Protein AF-A0A1Q9YHQ4-F1 (afdb_monomer)

Radius of gyration: 25.91 Å; Cα contacts (8 Å, |Δi|>4): 486; chains: 1; bounding box: 60×43×70 Å

Structure (mmCIF, N/CA/C/O backbone):
data_AF-A0A1Q9YHQ4-F1
#
_entry.id   AF-A0A1Q9YHQ4-F1
#
loop_
_atom_site.group_PDB
_atom_site.id
_atom_site.type_symbol
_atom_site.label_atom_id
_atom_site.label_alt_id
_atom_site.label_comp_id
_atom_site.label_asym_id
_atom_site.label_entity_id
_atom_site.label_seq_id
_atom_site.pdbx_PDB_ins_code
_atom_site.Cartn_x
_atom_site.Cartn_y
_atom_site.Cartn_z
_atom_site.occupancy
_atom_site.B_iso_or_equiv
_atom_site.auth_seq_id
_atom_site.auth_comp_id
_atom_site.auth_asym_id
_atom_site.auth_atom_id
_atom_site.pdbx_PDB_model_num
ATOM 1 N N . MET A 1 1 ? 18.229 20.049 -14.680 1.00 59.97 1 MET A N 1
ATOM 2 C CA . MET A 1 1 ? 17.108 20.406 -13.777 1.00 59.97 1 MET A CA 1
ATOM 3 C C . MET A 1 1 ? 16.189 21.500 -14.348 1.00 59.97 1 MET A C 1
ATOM 5 O O . MET A 1 1 ? 15.061 21.176 -14.694 1.00 59.97 1 MET A O 1
ATOM 9 N N . LYS A 1 2 ? 16.647 22.750 -14.565 1.00 61.25 2 LYS A N 1
ATOM 10 C CA . LYS A 1 2 ? 15.802 23.881 -15.040 1.00 61.25 2 LYS A CA 1
ATOM 11 C C . LYS A 1 2 ? 15.040 23.619 -16.357 1.00 61.25 2 LYS A C 1
ATOM 13 O O . LYS A 1 2 ? 13.857 23.926 -16.458 1.00 61.25 2 LYS A O 1
ATOM 18 N N . GLN A 1 3 ? 15.684 22.992 -17.345 1.00 71.50 3 GLN A N 1
ATOM 19 C CA . GLN A 1 3 ? 15.039 22.634 -18.621 1.00 71.50 3 GLN A CA 1
ATOM 20 C C . GLN A 1 3 ? 13.982 21.524 -18.482 1.00 71.50 3 GLN A C 1
ATOM 22 O O . GLN A 1 3 ? 12.956 21.571 -19.154 1.00 71.50 3 GLN A O 1
ATOM 27 N N . GLN A 1 4 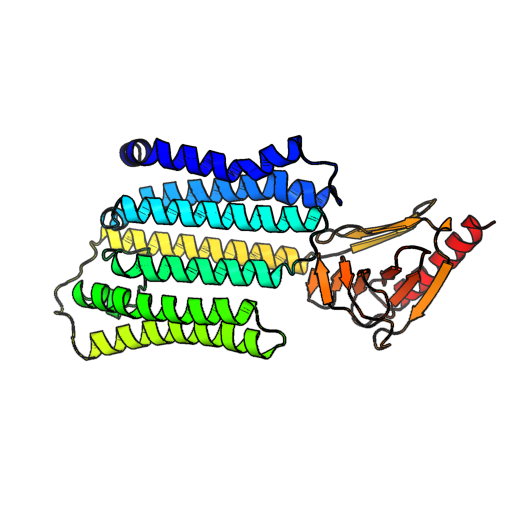? 14.196 20.545 -17.597 1.00 71.38 4 GLN A N 1
ATOM 28 C CA . GLN A 1 4 ? 13.205 19.492 -17.356 1.00 71.38 4 GLN A CA 1
ATOM 29 C C . GLN A 1 4 ? 11.980 20.029 -16.613 1.00 71.38 4 GLN A C 1
ATOM 31 O O . GLN A 1 4 ? 10.857 19.696 -16.975 1.00 71.38 4 GLN A O 1
ATOM 36 N N . PHE A 1 5 ? 12.182 20.922 -15.642 1.00 68.56 5 PHE A N 1
ATOM 37 C CA . PHE A 1 5 ? 11.088 21.612 -14.960 1.00 68.56 5 PHE A CA 1
ATOM 38 C C . PHE A 1 5 ? 10.207 22.386 -15.947 1.00 68.56 5 PHE A C 1
ATOM 40 O O . PHE A 1 5 ? 8.998 22.195 -15.983 1.00 68.56 5 PHE A O 1
ATOM 47 N N . LEU A 1 6 ? 10.808 23.185 -16.837 1.00 71.94 6 LEU A N 1
ATOM 48 C CA . LEU A 1 6 ? 10.062 23.910 -17.874 1.00 71.94 6 LEU A CA 1
ATOM 49 C C . LEU A 1 6 ? 9.298 22.977 -18.826 1.00 71.94 6 LEU A C 1
ATOM 51 O O . LEU A 1 6 ? 8.207 23.327 -19.277 1.00 71.94 6 LEU A O 1
ATOM 55 N N . LYS A 1 7 ? 9.850 21.791 -19.104 1.00 79.50 7 LYS A N 1
ATOM 56 C CA . LYS A 1 7 ? 9.241 20.778 -19.974 1.00 79.50 7 LYS A CA 1
ATOM 57 C C . LYS A 1 7 ? 7.982 20.149 -19.368 1.00 79.50 7 LYS A C 1
ATOM 59 O O . LYS A 1 7 ? 7.046 19.910 -20.125 1.00 79.50 7 LYS A O 1
ATOM 64 N N . TYR A 1 8 ? 7.965 19.906 -18.053 1.00 83.00 8 TYR A N 1
ATOM 65 C CA . TYR A 1 8 ? 6.887 19.192 -17.346 1.00 83.00 8 TYR A CA 1
ATOM 66 C C . TYR A 1 8 ? 6.038 20.076 -16.416 1.00 83.00 8 TYR A C 1
ATOM 68 O O . TYR A 1 8 ? 5.187 19.569 -15.693 1.00 83.00 8 TYR A O 1
ATOM 76 N N . ARG A 1 9 ? 6.242 21.402 -16.410 1.00 83.56 9 ARG A N 1
ATOM 77 C CA . ARG A 1 9 ? 5.583 22.322 -15.460 1.00 83.56 9 ARG A CA 1
ATOM 78 C C . ARG A 1 9 ? 4.054 22.242 -15.450 1.00 83.56 9 ARG A C 1
ATOM 80 O O . ARG A 1 9 ? 3.453 22.443 -14.404 1.00 83.56 9 ARG A O 1
ATOM 87 N N . LYS A 1 10 ? 3.425 21.997 -16.607 1.00 86.81 10 LYS A N 1
ATOM 88 C CA . LYS A 1 10 ? 1.959 21.948 -16.716 1.00 86.81 10 LYS A CA 1
ATOM 89 C C . LYS A 1 10 ? 1.429 20.647 -16.128 1.00 86.81 10 LYS A C 1
ATOM 91 O O . LYS A 1 10 ? 0.447 20.668 -15.402 1.00 86.81 10 LYS A O 1
ATOM 96 N N . GLU A 1 11 ? 2.104 19.545 -16.435 1.00 86.81 11 GLU A N 1
ATOM 97 C CA . GLU A 1 11 ? 1.813 18.225 -15.894 1.00 86.81 11 GLU A CA 1
ATOM 98 C C . GLU A 1 11 ? 1.995 18.225 -14.373 1.00 86.81 11 GLU A C 1
ATOM 100 O O . GLU A 1 11 ? 1.056 17.907 -13.662 1.00 86.81 11 GLU A O 1
ATOM 105 N N . LEU A 1 12 ? 3.136 18.702 -13.865 1.00 87.56 12 LEU A N 1
ATOM 106 C CA . LEU A 1 12 ? 3.396 18.779 -12.422 1.00 87.56 12 LEU A CA 1
ATOM 107 C C . LEU A 1 12 ? 2.382 19.647 -11.675 1.00 87.56 12 LEU A C 1
ATOM 109 O O . LEU A 1 12 ? 1.955 19.273 -10.586 1.00 87.56 12 LEU A O 1
ATOM 113 N N . ALA A 1 13 ? 1.983 20.786 -12.248 1.00 89.56 13 ALA A N 1
ATOM 114 C CA . ALA A 1 13 ? 0.945 21.627 -11.660 1.00 89.56 13 ALA A CA 1
ATOM 115 C C . ALA A 1 13 ? -0.410 20.906 -11.624 1.00 89.56 13 ALA A C 1
ATOM 117 O O . ALA A 1 13 ? -1.088 20.950 -10.603 1.00 89.56 13 ALA A O 1
ATOM 118 N N . ALA A 1 14 ? -0.783 20.211 -12.703 1.00 90.69 14 ALA A N 1
ATOM 119 C CA . ALA A 1 14 ? -2.019 19.437 -12.749 1.00 90.69 14 ALA A CA 1
ATOM 120 C C . ALA A 1 14 ? -2.021 18.297 -11.716 1.00 90.69 14 ALA A C 1
ATOM 122 O O . ALA A 1 14 ? -2.967 18.199 -10.942 1.00 90.69 14 ALA A O 1
ATOM 123 N N . GLU A 1 15 ? -0.953 17.495 -11.642 1.00 92.50 15 GLU A N 1
ATOM 124 C CA . GLU A 1 15 ? -0.862 16.397 -10.667 1.00 92.50 15 GLU A CA 1
ATOM 125 C C . GLU A 1 15 ? -0.831 16.921 -9.220 1.00 92.50 15 GLU A C 1
ATOM 127 O O . GLU A 1 15 ? -1.480 16.363 -8.342 1.00 92.50 15 GLU A O 1
ATOM 132 N N . THR A 1 16 ? -0.155 18.050 -8.971 1.00 92.75 16 THR A N 1
ATOM 133 C CA . THR A 1 16 ? -0.165 18.726 -7.658 1.00 92.75 16 THR A CA 1
ATOM 134 C C . THR A 1 16 ? -1.585 19.120 -7.247 1.00 92.75 16 THR A C 1
ATOM 136 O O . THR A 1 16 ? -1.970 18.915 -6.100 1.00 92.75 16 THR A O 1
ATOM 139 N N . LEU A 1 17 ? -2.385 19.658 -8.175 1.00 91.81 17 LEU A N 1
ATOM 140 C CA . LEU A 1 17 ? -3.781 20.009 -7.900 1.00 91.81 17 LEU A CA 1
ATOM 141 C C . LEU A 1 17 ? -4.632 18.770 -7.599 1.00 91.81 17 LEU A C 1
ATOM 143 O O . LEU A 1 17 ? -5.448 18.818 -6.684 1.00 91.81 17 LEU A O 1
ATOM 147 N N . VAL A 1 18 ? -4.420 17.667 -8.324 1.00 92.00 18 VAL A N 1
ATOM 148 C CA . VAL A 1 18 ? -5.121 16.392 -8.089 1.00 92.00 18 VAL A CA 1
ATOM 149 C C . VAL A 1 18 ? -4.803 15.834 -6.700 1.00 92.00 18 VAL A C 1
ATOM 151 O O . VAL A 1 18 ? -5.715 15.445 -5.971 1.00 92.00 18 VAL A O 1
ATOM 154 N N . LEU A 1 19 ? -3.532 15.858 -6.295 1.00 92.69 19 LEU A N 1
ATOM 155 C CA . LEU A 1 19 ? -3.100 15.396 -4.973 1.00 92.69 19 LEU A CA 1
ATOM 156 C C . LEU A 1 19 ? -3.644 16.255 -3.821 1.00 92.69 19 LEU A C 1
ATOM 158 O O . LEU A 1 19 ? -3.787 15.756 -2.709 1.00 92.69 19 LEU A O 1
ATOM 162 N N . LEU A 1 20 ? -3.984 17.520 -4.084 1.00 92.31 20 LEU A N 1
ATOM 163 C CA . LEU A 1 20 ? -4.599 18.425 -3.109 1.00 92.31 20 LEU A CA 1
ATOM 164 C C . LEU A 1 20 ? -6.126 18.293 -3.018 1.00 92.31 20 LEU A C 1
ATOM 166 O O . LEU A 1 20 ? -6.713 18.835 -2.081 1.00 92.31 20 LEU A O 1
ATOM 170 N N . LEU A 1 21 ? -6.786 17.579 -3.939 1.00 91.44 21 LEU A N 1
ATOM 171 C CA . LEU A 1 21 ? -8.247 17.416 -3.916 1.00 91.44 21 LEU A CA 1
ATOM 172 C C . LEU A 1 21 ? -8.776 16.858 -2.584 1.00 91.44 21 LEU A C 1
ATOM 174 O O . LEU A 1 21 ? -9.752 17.422 -2.089 1.00 91.44 21 LEU A O 1
ATOM 178 N N . PRO A 1 22 ? -8.162 15.833 -1.956 1.00 89.25 22 PRO A N 1
ATOM 179 C CA . PRO A 1 22 ? -8.607 15.356 -0.647 1.00 89.25 22 PRO A CA 1
ATOM 180 C C . PRO A 1 22 ? -8.511 16.432 0.442 1.00 89.25 22 PRO A C 1
ATOM 182 O O . PRO A 1 22 ? -9.457 16.631 1.201 1.00 89.25 22 PRO A O 1
ATOM 185 N N . ALA A 1 23 ? -7.421 17.207 0.464 1.00 90.81 23 ALA A N 1
ATOM 186 C CA . ALA A 1 23 ? -7.247 18.301 1.420 1.00 90.81 23 ALA A CA 1
ATOM 187 C C . ALA A 1 23 ? -8.338 19.374 1.270 1.00 90.81 23 ALA A C 1
ATOM 189 O O . ALA A 1 23 ? -8.884 19.865 2.261 1.00 90.81 23 ALA A O 1
ATOM 190 N N . LEU A 1 24 ? -8.693 19.700 0.021 1.00 90.81 24 LEU A N 1
ATOM 191 C CA . LEU A 1 24 ? -9.767 20.639 -0.305 1.00 90.81 24 LEU A CA 1
ATOM 192 C C . LEU A 1 24 ? -11.151 20.088 0.061 1.00 90.81 24 LEU A C 1
ATOM 194 O O . LEU A 1 24 ? -11.985 20.820 0.592 1.00 90.81 24 LEU A O 1
ATOM 198 N N . ALA A 1 25 ? -11.390 18.800 -0.185 1.00 88.31 25 ALA A N 1
ATOM 199 C CA . ALA A 1 25 ? -12.647 18.140 0.147 1.00 88.31 25 ALA A CA 1
ATOM 200 C C . ALA A 1 25 ? -12.940 18.203 1.653 1.00 88.31 25 ALA A C 1
ATOM 202 O O . ALA A 1 25 ? -14.087 18.411 2.047 1.00 88.31 25 ALA A O 1
ATOM 203 N N . GLY A 1 26 ? -11.909 18.140 2.499 1.00 85.75 26 GLY A N 1
ATOM 204 C CA . GLY A 1 26 ? -12.069 18.281 3.943 1.00 85.75 26 GLY A CA 1
ATOM 205 C C . GLY A 1 26 ? -12.565 19.646 4.429 1.00 85.75 26 GLY A C 1
ATOM 206 O O . GLY A 1 26 ? -12.954 19.740 5.587 1.00 85.75 26 GLY A O 1
ATOM 207 N N . PHE A 1 27 ? -12.630 20.689 3.592 1.00 88.25 27 PHE A N 1
ATOM 208 C CA . PHE A 1 27 ? -13.315 21.944 3.947 1.00 88.25 27 PHE A CA 1
ATOM 209 C C . PHE A 1 27 ? -14.827 21.912 3.696 1.00 88.25 27 PHE A C 1
ATOM 211 O O . PHE A 1 27 ? -15.558 22.710 4.277 1.00 88.25 27 PHE A O 1
ATOM 218 N N . VAL A 1 28 ? -15.289 21.025 2.814 1.00 89.88 28 VAL A N 1
ATOM 219 C CA . VAL A 1 28 ? -16.697 20.935 2.393 1.00 89.88 28 VAL A CA 1
ATOM 220 C C . VAL A 1 28 ? -17.412 19.789 3.102 1.00 89.88 28 VAL A C 1
ATOM 222 O O . VAL A 1 28 ? -18.610 19.868 3.365 1.00 89.88 28 VAL A O 1
ATOM 225 N N . LEU A 1 29 ? -16.684 18.712 3.394 1.00 87.00 29 LEU A N 1
ATOM 226 C CA . LEU A 1 29 ? -17.250 17.509 3.977 1.00 87.00 29 LEU A CA 1
ATOM 227 C C . LEU A 1 29 ? -17.588 17.688 5.471 1.00 87.00 29 LEU A C 1
ATOM 229 O O . LEU A 1 29 ? -16.916 18.451 6.179 1.00 87.00 29 LEU A O 1
ATOM 233 N N . PRO A 1 30 ? -18.637 16.989 5.956 1.00 85.50 30 PRO A N 1
ATOM 234 C CA . PRO A 1 30 ? -19.084 17.083 7.341 1.00 85.50 30 PRO A CA 1
ATOM 235 C C . PRO A 1 30 ? -18.014 16.590 8.321 1.00 85.50 30 PRO A C 1
ATOM 237 O O . PRO A 1 30 ? -16.992 16.024 7.923 1.00 85.50 30 PRO A O 1
ATOM 240 N N . ALA A 1 31 ? -18.257 16.825 9.616 1.00 81.31 31 ALA A N 1
ATOM 241 C CA . ALA A 1 31 ? -17.386 16.338 10.679 1.00 81.31 31 ALA A CA 1
ATOM 242 C C . ALA A 1 31 ? -17.096 14.841 10.494 1.00 81.31 31 ALA A C 1
ATOM 244 O O . ALA A 1 31 ? -17.992 14.054 10.186 1.00 81.31 31 ALA A O 1
ATOM 245 N N . SER A 1 32 ? -15.816 14.510 10.611 1.00 79.56 32 SER A N 1
ATOM 246 C CA . SER A 1 32 ? -15.297 13.155 10.475 1.00 79.56 32 SER A CA 1
ATOM 247 C C . SER A 1 32 ? -15.758 12.283 11.641 1.00 79.56 32 SER A C 1
ATOM 249 O O . SER A 1 32 ? -16.094 12.798 12.710 1.00 79.56 32 SER A O 1
ATOM 251 N N . SER A 1 33 ? -15.753 10.966 11.436 1.00 70.25 33 SER A N 1
ATOM 252 C CA . SER A 1 33 ? -16.009 10.010 12.511 1.00 70.25 33 SER A CA 1
ATOM 253 C C . SER A 1 33 ? -14.913 10.039 13.583 1.00 70.25 33 SER A C 1
ATOM 255 O O . SER A 1 33 ? -15.186 9.720 14.738 1.00 70.25 33 SER A O 1
ATOM 257 N N . SER A 1 34 ? -13.692 10.463 13.229 1.00 70.00 34 SER A N 1
ATOM 258 C CA . SER A 1 34 ? -12.600 10.659 14.182 1.00 70.00 34 SER A CA 1
ATOM 259 C C . SER A 1 34 ? -11.662 11.785 13.752 1.00 70.00 34 SER A C 1
ATOM 261 O O . SER A 1 34 ? -11.252 11.884 12.594 1.00 70.00 34 SER A O 1
ATOM 263 N N . ASP A 1 35 ? -11.250 12.612 14.711 1.00 75.81 35 ASP A N 1
ATOM 264 C CA . ASP A 1 35 ? -10.305 13.703 14.446 1.00 75.81 35 ASP A CA 1
ATOM 265 C C . ASP A 1 35 ? -8.974 13.185 13.875 1.00 75.81 35 ASP A C 1
ATOM 267 O O . ASP A 1 35 ? -8.366 13.832 13.018 1.00 75.81 35 ASP A O 1
ATOM 271 N N . PHE A 1 36 ? -8.562 11.983 14.290 1.00 74.19 36 PHE A N 1
ATOM 272 C CA . PHE A 1 36 ? -7.369 11.311 13.790 1.00 74.19 36 PHE A CA 1
ATOM 273 C C . PHE A 1 36 ? -7.479 10.944 12.303 1.00 74.19 36 PHE A C 1
ATOM 275 O O . PHE A 1 36 ? -6.628 11.362 11.517 1.00 74.19 36 PHE A O 1
ATOM 282 N N . LEU A 1 37 ? -8.542 10.243 11.880 1.00 73.81 37 LEU A N 1
ATOM 283 C CA . LEU A 1 37 ? -8.705 9.868 10.468 1.00 73.81 37 LEU A CA 1
ATOM 284 C C . LEU A 1 37 ? -8.762 11.107 9.576 1.00 73.81 37 LEU A C 1
ATOM 286 O O . LEU A 1 37 ? -8.117 11.131 8.527 1.00 73.81 37 LEU A O 1
ATOM 290 N N . ARG A 1 38 ? -9.458 12.165 10.015 1.00 83.06 38 ARG A N 1
ATOM 291 C CA . ARG A 1 38 ? -9.491 13.437 9.284 1.00 83.06 38 ARG A CA 1
ATOM 292 C C . ARG A 1 38 ? -8.108 14.038 9.105 1.00 83.06 38 ARG A C 1
ATOM 294 O O . ARG A 1 38 ? -7.780 14.476 8.006 1.00 83.06 38 ARG A O 1
ATOM 301 N N . LEU A 1 39 ? -7.294 14.065 10.159 1.00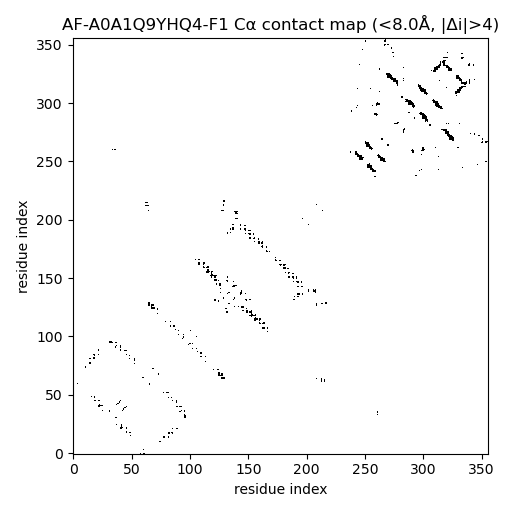 84.56 39 LEU A N 1
ATOM 302 C CA . LEU A 1 39 ? -5.922 14.562 10.081 1.00 84.56 39 LEU A CA 1
ATOM 303 C C . LEU A 1 39 ? -5.095 13.761 9.063 1.00 84.56 39 LEU A C 1
ATOM 305 O O . LEU A 1 39 ? -4.368 14.355 8.256 1.00 84.56 39 LEU A O 1
ATOM 309 N N . GLU A 1 40 ? -5.239 12.434 9.067 1.00 82.88 40 GLU A N 1
ATOM 310 C CA . GLU A 1 40 ? -4.533 11.537 8.154 1.00 82.88 40 GLU A CA 1
ATOM 311 C C . GLU A 1 40 ? -4.881 11.793 6.686 1.00 82.88 40 GLU A C 1
ATOM 313 O O . GLU A 1 40 ? -3.990 12.107 5.891 1.00 82.88 40 GLU A O 1
ATOM 318 N N . TRP A 1 41 ? -6.160 11.684 6.306 1.00 86.62 41 TRP A N 1
ATOM 319 C CA . TRP A 1 41 ? -6.558 11.790 4.899 1.00 86.62 41 TRP A CA 1
ATOM 320 C C . TRP A 1 41 ? -6.604 13.235 4.389 1.00 86.62 41 TRP A C 1
ATOM 322 O O . TRP A 1 41 ? -6.363 13.471 3.204 1.00 86.62 41 TRP A O 1
ATOM 332 N N . GLN A 1 42 ? -6.872 14.228 5.243 1.00 90.06 42 GLN A N 1
ATOM 333 C CA . GLN A 1 42 ? -6.976 15.623 4.802 1.00 90.06 42 GLN A CA 1
ATOM 334 C C . GLN A 1 42 ? -5.606 16.299 4.678 1.00 90.06 42 GLN A C 1
ATOM 336 O O . GLN A 1 42 ? -5.415 17.115 3.777 1.00 90.06 42 GLN A O 1
ATOM 341 N N . TRP A 1 43 ? -4.649 15.985 5.557 1.00 88.56 43 TRP A N 1
ATOM 342 C CA . TRP A 1 43 ? -3.394 16.741 5.646 1.00 88.56 43 TRP A CA 1
ATOM 343 C C . TRP A 1 43 ? -2.153 15.877 5.477 1.00 88.56 43 TRP A C 1
ATOM 345 O O . TRP A 1 43 ? -1.343 16.153 4.588 1.00 88.56 43 TRP A O 1
ATOM 355 N N . LEU A 1 44 ? -1.998 14.838 6.302 1.00 87.31 44 LEU A N 1
ATOM 356 C CA . LEU A 1 44 ? -0.764 14.051 6.333 1.00 87.31 44 LEU A CA 1
ATOM 357 C C . LEU A 1 44 ? -0.525 13.329 5.004 1.00 87.31 44 LEU A C 1
ATOM 359 O O . LEU A 1 44 ? 0.548 13.473 4.417 1.00 87.31 44 LEU A O 1
ATOM 363 N N . LEU A 1 45 ? -1.529 12.615 4.491 1.00 88.06 45 LEU A N 1
ATOM 364 C CA . LEU A 1 45 ? -1.414 11.870 3.238 1.00 88.06 45 LEU A CA 1
ATOM 365 C C . LEU A 1 45 ? -1.246 12.780 2.015 1.00 88.06 45 LEU A C 1
ATOM 367 O O . LEU A 1 45 ? -0.303 12.551 1.261 1.00 88.06 45 LEU A O 1
ATOM 371 N N . PRO A 1 46 ? -2.051 13.840 1.800 1.00 92.19 46 PRO A N 1
ATOM 372 C CA . PRO A 1 46 ? -1.811 14.775 0.700 1.00 92.19 46 PRO A CA 1
ATOM 373 C C . PRO A 1 46 ? -0.425 15.430 0.752 1.00 92.19 46 PRO A C 1
ATOM 375 O O . PRO A 1 46 ? 0.240 15.544 -0.279 1.00 92.19 46 PRO A O 1
ATOM 378 N N . GLY A 1 47 ? 0.044 15.817 1.944 1.00 90.06 47 GLY A N 1
ATOM 379 C CA . GLY A 1 47 ? 1.387 16.367 2.132 1.00 90.06 47 GLY A CA 1
ATOM 380 C C . GLY A 1 47 ? 2.489 15.362 1.785 1.00 90.06 47 GLY A C 1
ATOM 381 O O . GLY A 1 47 ? 3.422 15.693 1.049 1.00 90.06 47 GLY A O 1
ATOM 382 N N . PHE A 1 48 ? 2.356 14.121 2.259 1.00 89.75 48 PHE A N 1
ATOM 383 C CA . PHE A 1 48 ? 3.266 13.024 1.935 1.00 89.75 48 PHE A CA 1
ATOM 384 C C . PHE A 1 48 ? 3.283 12.716 0.430 1.00 89.75 48 PHE A C 1
ATOM 386 O O . PHE A 1 48 ? 4.355 12.677 -0.172 1.00 89.75 48 PHE A O 1
ATOM 393 N N . ASN A 1 49 ? 2.115 12.584 -0.197 1.00 92.50 49 ASN A N 1
ATOM 394 C CA . ASN A 1 49 ? 1.974 12.299 -1.627 1.00 92.50 49 ASN A CA 1
ATOM 395 C C . ASN A 1 49 ? 2.631 13.389 -2.486 1.00 92.50 49 ASN A C 1
ATOM 397 O O . ASN A 1 49 ? 3.376 13.104 -3.420 1.00 92.50 49 ASN A O 1
ATOM 401 N N . LEU A 1 50 ? 2.452 14.665 -2.123 1.00 93.12 50 LEU A N 1
ATOM 402 C CA . LEU A 1 50 ? 3.156 15.763 -2.789 1.00 93.12 50 LEU A CA 1
ATOM 403 C C . LEU A 1 50 ? 4.675 15.632 -2.666 1.00 93.12 50 LEU A C 1
ATOM 405 O O . LEU A 1 50 ? 5.387 15.818 -3.656 1.00 93.12 50 LEU A O 1
ATOM 409 N N . ALA A 1 51 ? 5.182 15.298 -1.478 1.00 89.44 51 ALA A N 1
ATOM 410 C CA . ALA A 1 51 ? 6.610 15.082 -1.278 1.00 89.44 51 ALA A CA 1
ATOM 411 C C . ALA A 1 51 ? 7.134 13.913 -2.131 1.00 89.44 51 ALA A C 1
ATOM 413 O O . ALA A 1 51 ? 8.200 14.038 -2.737 1.00 89.44 51 ALA A O 1
ATOM 414 N N . VAL A 1 52 ? 6.376 12.817 -2.248 1.00 90.62 52 VAL A N 1
ATOM 415 C CA . VAL A 1 52 ? 6.721 11.660 -3.090 1.00 90.62 52 VAL A CA 1
ATOM 416 C C . VAL A 1 52 ? 6.703 12.021 -4.575 1.00 90.62 52 VAL A C 1
ATOM 418 O O . VAL A 1 52 ? 7.677 11.731 -5.276 1.00 90.62 52 VAL A O 1
ATOM 421 N N . LEU A 1 53 ? 5.670 12.709 -5.066 1.00 91.31 53 LEU A N 1
ATOM 422 C CA . LEU A 1 53 ? 5.578 13.146 -6.460 1.00 91.31 53 LEU A CA 1
ATOM 423 C C . LEU A 1 53 ? 6.750 14.062 -6.839 1.00 91.31 53 LEU A C 1
ATOM 425 O O . LEU A 1 53 ? 7.450 13.819 -7.829 1.00 91.31 53 LEU A O 1
ATOM 429 N N . TRP A 1 54 ? 6.989 15.112 -6.048 1.00 90.44 54 TRP A N 1
ATOM 430 C CA . TRP A 1 54 ? 8.067 16.068 -6.302 1.00 90.44 54 TRP A CA 1
ATOM 431 C C . TRP A 1 54 ? 9.446 15.437 -6.110 1.00 90.44 54 TRP A C 1
ATOM 433 O O . TRP A 1 54 ? 10.339 15.668 -6.928 1.00 90.44 54 TRP A O 1
ATOM 443 N N . GLY A 1 55 ? 9.618 14.591 -5.093 1.00 87.56 55 GLY A N 1
ATOM 444 C CA . GLY A 1 55 ? 10.836 13.815 -4.872 1.00 87.56 55 GLY A CA 1
ATOM 445 C C . GLY A 1 55 ? 11.149 12.897 -6.054 1.00 87.56 55 GLY A C 1
ATOM 446 O O . GLY A 1 55 ? 12.269 12.913 -6.568 1.00 87.56 55 GLY A O 1
ATOM 447 N N . THR A 1 56 ? 10.142 12.185 -6.564 1.00 87.56 56 THR A N 1
ATOM 448 C CA . THR A 1 56 ? 10.250 11.337 -7.761 1.00 87.56 56 THR A CA 1
ATOM 449 C C . THR A 1 56 ? 10.606 12.167 -8.989 1.00 87.56 56 THR A C 1
ATOM 451 O O . THR A 1 56 ? 11.496 11.790 -9.749 1.00 87.56 56 THR A O 1
ATOM 454 N N . PHE A 1 57 ? 9.985 13.334 -9.178 1.00 88.06 57 PHE A N 1
ATOM 455 C CA . PHE A 1 57 ? 10.322 14.228 -10.284 1.00 88.06 57 PHE A CA 1
ATOM 456 C C . PHE A 1 57 ? 11.777 14.712 -10.224 1.00 88.06 57 PHE A C 1
ATOM 458 O O . PHE A 1 57 ? 12.494 14.642 -11.226 1.00 88.06 57 PHE A O 1
ATOM 465 N N . LEU A 1 58 ? 12.232 15.180 -9.059 1.00 86.31 58 LEU A N 1
ATOM 466 C CA . LEU A 1 58 ? 13.606 15.643 -8.859 1.00 86.31 58 LEU A CA 1
ATOM 467 C C . LEU A 1 58 ? 14.613 14.511 -9.073 1.00 86.31 58 LEU A C 1
ATOM 469 O O . LEU A 1 58 ? 15.627 14.714 -9.745 1.00 86.31 58 LEU A O 1
ATOM 473 N N . PHE A 1 59 ? 14.304 13.316 -8.569 1.00 84.06 59 PHE A N 1
ATOM 474 C CA . PHE A 1 59 ? 15.093 12.113 -8.797 1.00 84.06 59 PHE A CA 1
ATOM 475 C C . PHE A 1 59 ? 15.178 11.781 -10.290 1.00 84.06 59 PHE A C 1
ATOM 477 O O . PHE A 1 59 ? 16.276 11.661 -10.838 1.00 84.06 59 PHE A O 1
ATOM 484 N N . CYS A 1 60 ? 14.041 11.729 -10.990 1.00 83.44 60 CYS A N 1
ATOM 485 C CA . CYS A 1 60 ? 14.019 11.469 -12.425 1.00 83.44 60 CYS A CA 1
ATOM 486 C C . CYS A 1 60 ? 14.798 12.523 -13.223 1.00 83.44 60 CYS A C 1
ATOM 488 O O . CYS A 1 60 ? 15.447 12.198 -14.218 1.00 83.44 60 CYS A O 1
ATOM 490 N N . ALA A 1 61 ? 14.775 13.779 -12.773 1.00 81.44 61 ALA A N 1
ATOM 491 C CA . ALA A 1 61 ? 15.520 14.864 -13.393 1.00 81.44 61 ALA A CA 1
ATOM 492 C C . ALA A 1 61 ? 17.025 14.843 -13.113 1.00 81.44 61 ALA A C 1
ATOM 494 O O . ALA A 1 61 ? 17.786 15.474 -13.858 1.00 81.44 61 ALA A O 1
ATOM 495 N N . ALA A 1 62 ? 17.452 14.149 -12.059 1.00 80.12 62 ALA A N 1
ATOM 496 C CA . ALA A 1 62 ? 18.849 13.978 -11.692 1.00 80.12 62 ALA A CA 1
ATOM 497 C C . ALA A 1 62 ? 19.499 12.764 -12.375 1.00 80.12 62 ALA A C 1
ATOM 499 O O . ALA A 1 62 ? 20.706 12.789 -12.616 1.00 80.12 62 ALA A O 1
ATOM 500 N N . VAL A 1 63 ? 18.729 11.721 -12.711 1.00 80.44 63 VAL A N 1
ATOM 501 C CA . VAL A 1 63 ? 19.267 10.480 -13.291 1.00 80.44 63 VAL A CA 1
ATOM 502 C C . VAL A 1 63 ? 19.415 10.588 -14.818 1.00 80.44 63 VAL A C 1
ATOM 504 O O . VAL A 1 63 ? 18.409 10.670 -15.527 1.00 80.44 63 VAL A O 1
ATOM 507 N N . PRO A 1 64 ? 20.646 10.519 -15.370 1.00 76.00 64 PRO A N 1
ATOM 508 C CA . PRO A 1 64 ? 20.870 10.734 -16.798 1.00 76.00 64 PRO A CA 1
ATOM 509 C C . PRO A 1 64 ? 20.188 9.705 -17.700 1.00 76.00 64 PRO A C 1
ATOM 511 O O . PRO A 1 64 ? 19.633 10.094 -18.719 1.00 76.00 64 PRO A O 1
ATOM 514 N N . SER A 1 65 ? 20.174 8.418 -17.339 1.00 78.19 65 SER A N 1
ATOM 515 C CA . SER A 1 65 ? 19.663 7.325 -18.192 1.00 78.19 65 SER A CA 1
ATOM 516 C C . SER A 1 65 ? 18.172 7.452 -18.542 1.00 78.19 65 SER A C 1
ATOM 518 O O . SER A 1 65 ? 17.718 6.915 -19.552 1.00 78.19 65 SER A O 1
ATOM 520 N N . LEU A 1 66 ? 17.408 8.214 -17.753 1.00 81.62 66 LEU A N 1
ATOM 521 C CA . LEU A 1 66 ? 15.977 8.427 -17.964 1.00 81.62 66 LEU A CA 1
ATOM 522 C C . LEU A 1 66 ? 15.655 9.321 -19.167 1.00 81.62 66 LEU A C 1
ATOM 524 O O . LEU A 1 66 ? 14.498 9.374 -19.579 1.00 81.62 66 LEU A O 1
ATOM 528 N N . HIS A 1 67 ? 16.648 9.965 -19.795 1.00 79.56 67 HIS A N 1
ATOM 529 C CA . HIS A 1 67 ? 16.432 10.667 -21.068 1.00 79.56 67 HIS A CA 1
ATOM 530 C C . HIS A 1 67 ? 15.939 9.732 -22.187 1.00 79.56 67 HIS A C 1
ATOM 532 O O . HIS A 1 67 ? 15.293 10.200 -23.123 1.00 79.56 67 HIS A O 1
ATOM 538 N N . ARG A 1 68 ? 16.217 8.423 -22.076 1.00 81.06 68 ARG A N 1
ATOM 539 C CA . ARG A 1 68 ? 15.774 7.379 -23.013 1.00 81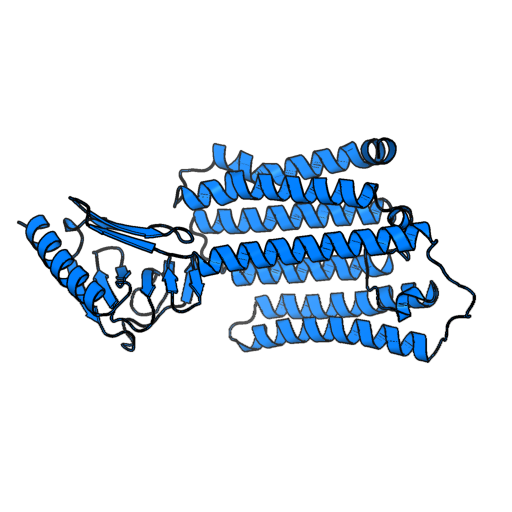.06 68 ARG A CA 1
ATOM 540 C C . ARG A 1 68 ? 14.287 7.030 -22.858 1.00 81.06 68 ARG A C 1
ATOM 542 O O . ARG A 1 68 ? 13.713 6.369 -23.720 1.00 81.06 68 ARG A O 1
ATOM 549 N N . VAL A 1 69 ? 13.634 7.483 -21.783 1.00 86.06 69 VAL A N 1
ATOM 550 C CA . VAL A 1 69 ? 12.191 7.306 -21.580 1.00 86.06 69 VAL A CA 1
ATOM 551 C C . VAL A 1 69 ? 11.433 8.403 -22.324 1.00 86.06 69 VAL A C 1
ATOM 553 O O . VAL A 1 69 ? 11.675 9.599 -22.140 1.00 86.06 69 VAL A O 1
ATOM 556 N N . SER A 1 70 ? 10.478 8.004 -23.167 1.00 87.31 70 SER A N 1
ATOM 557 C CA . SER A 1 70 ? 9.682 8.963 -23.936 1.00 87.31 70 SER A CA 1
ATOM 558 C C . SER A 1 70 ? 8.883 9.896 -23.016 1.00 87.31 70 SER A C 1
ATOM 560 O O . SER A 1 70 ? 8.386 9.481 -21.967 1.00 87.31 70 SER A O 1
ATOM 562 N N . ARG A 1 71 ? 8.679 11.154 -23.439 1.00 84.62 71 ARG A N 1
ATOM 563 C CA . ARG A 1 71 ? 7.864 12.125 -22.680 1.00 84.62 71 ARG A CA 1
ATOM 564 C C . ARG A 1 71 ? 6.466 11.577 -22.383 1.00 84.62 71 ARG A C 1
ATOM 566 O O . ARG A 1 71 ? 5.998 11.709 -21.262 1.00 84.62 71 ARG A O 1
ATOM 573 N N . LYS A 1 72 ? 5.815 10.958 -23.377 1.00 88.44 72 LYS A N 1
ATOM 574 C CA . LYS A 1 72 ? 4.465 10.390 -23.228 1.00 88.44 72 LYS A CA 1
ATOM 575 C C . LYS A 1 72 ? 4.450 9.315 -22.141 1.00 88.44 72 LYS A C 1
ATOM 577 O O . LYS A 1 72 ? 3.581 9.340 -21.280 1.00 88.44 72 LYS A O 1
ATOM 582 N N . THR A 1 73 ? 5.438 8.422 -22.159 1.00 89.38 73 THR A N 1
ATOM 583 C CA . THR A 1 73 ? 5.594 7.366 -21.153 1.00 89.38 73 THR A CA 1
ATOM 584 C C . THR A 1 73 ? 5.807 7.955 -19.760 1.00 89.38 73 THR A C 1
ATOM 586 O O . THR A 1 73 ? 5.097 7.582 -18.834 1.00 89.38 73 THR A O 1
ATOM 589 N N . ALA A 1 74 ? 6.723 8.918 -19.618 1.00 88.00 74 ALA A N 1
ATOM 590 C CA . ALA A 1 74 ? 6.990 9.578 -18.342 1.00 88.00 74 ALA A CA 1
ATOM 591 C C . ALA A 1 74 ? 5.742 10.284 -17.784 1.00 88.00 74 ALA A C 1
ATOM 593 O O . ALA A 1 74 ? 5.409 10.101 -16.620 1.00 88.00 74 ALA A O 1
ATOM 594 N N . THR A 1 75 ? 5.004 11.027 -18.616 1.00 89.38 75 THR A N 1
ATOM 595 C CA . THR A 1 75 ? 3.747 11.674 -18.206 1.00 89.38 75 THR A CA 1
ATOM 596 C C . THR A 1 75 ? 2.706 10.661 -17.731 1.00 89.38 75 THR A C 1
ATOM 598 O O . THR A 1 75 ? 2.037 10.911 -16.735 1.00 89.38 75 THR A O 1
ATOM 601 N N . VAL A 1 76 ? 2.565 9.516 -18.410 1.00 91.62 76 VAL A N 1
ATOM 602 C CA . VAL A 1 76 ? 1.642 8.458 -17.968 1.00 91.62 76 VAL A CA 1
ATOM 603 C C . VAL A 1 76 ? 2.081 7.870 -16.627 1.00 91.62 76 VAL A C 1
ATOM 605 O O . VAL A 1 76 ? 1.230 7.658 -15.776 1.00 91.62 76 VAL A O 1
ATOM 608 N N . LEU A 1 77 ? 3.381 7.654 -16.408 1.00 91.12 77 LEU A N 1
ATOM 609 C CA . LEU A 1 77 ? 3.895 7.155 -15.129 1.00 91.12 77 LEU A CA 1
ATOM 610 C C . LEU A 1 77 ? 3.649 8.142 -13.978 1.00 91.12 77 LEU A C 1
ATOM 612 O O . LEU A 1 77 ? 3.194 7.720 -12.922 1.00 91.12 77 LEU A O 1
ATOM 616 N N . PHE A 1 78 ? 3.876 9.444 -14.188 1.00 91.00 78 PHE A N 1
ATOM 617 C CA . PHE A 1 78 ? 3.578 10.468 -13.175 1.00 91.00 78 PHE A CA 1
ATOM 618 C C . PHE A 1 78 ? 2.084 10.560 -12.857 1.00 91.00 78 PHE A C 1
ATOM 620 O O . PHE A 1 78 ? 1.719 10.638 -11.689 1.00 91.00 78 PHE A O 1
ATOM 627 N N . ARG A 1 79 ? 1.222 10.487 -13.877 1.00 92.62 79 ARG A N 1
ATOM 628 C CA . ARG A 1 79 ? -0.233 10.417 -13.679 1.00 92.62 79 ARG A CA 1
ATOM 629 C C . ARG A 1 79 ? -0.652 9.175 -12.922 1.00 92.62 79 ARG A C 1
ATOM 631 O O . ARG A 1 79 ? -1.530 9.246 -12.080 1.00 92.62 79 ARG A O 1
ATOM 638 N N . LEU A 1 80 ? -0.051 8.036 -13.250 1.00 93.19 80 LEU A N 1
ATOM 639 C CA . LEU A 1 80 ? -0.361 6.773 -12.600 1.00 93.19 80 LEU A CA 1
ATOM 640 C C . LEU A 1 80 ? 0.032 6.811 -11.118 1.00 93.19 80 LEU A C 1
ATOM 642 O O . LEU A 1 80 ? -0.756 6.381 -10.284 1.00 93.19 80 LEU A O 1
ATOM 646 N N . LEU A 1 81 ? 1.202 7.382 -10.806 1.00 92.62 81 LEU A N 1
ATOM 647 C CA . LEU A 1 81 ? 1.654 7.628 -9.437 1.00 92.62 81 LEU A CA 1
ATOM 648 C C . LEU A 1 81 ? 0.645 8.506 -8.683 1.00 92.62 81 LEU A C 1
ATOM 650 O O . LEU A 1 81 ? 0.046 8.036 -7.718 1.00 92.62 81 LEU A O 1
ATOM 654 N N . ALA A 1 82 ? 0.374 9.715 -9.187 1.00 93.25 82 ALA A N 1
ATOM 655 C CA . ALA A 1 82 ? -0.548 10.654 -8.549 1.00 93.25 82 ALA A CA 1
ATOM 656 C C . ALA A 1 82 ? -1.966 10.075 -8.400 1.00 93.25 82 ALA A C 1
ATOM 658 O O . ALA A 1 82 ? -2.571 10.176 -7.339 1.00 93.25 82 ALA A O 1
ATOM 659 N N . ALA A 1 83 ? -2.485 9.397 -9.429 1.00 93.38 83 ALA A N 1
ATOM 660 C CA . ALA A 1 83 ? -3.801 8.765 -9.378 1.00 93.38 83 ALA A CA 1
ATOM 661 C C . ALA A 1 83 ? -3.871 7.645 -8.332 1.00 93.38 83 ALA A C 1
ATOM 663 O O . ALA A 1 83 ? -4.878 7.538 -7.636 1.00 93.38 83 ALA A O 1
ATOM 664 N N . SER A 1 84 ? -2.824 6.822 -8.205 1.00 92.56 84 SER A N 1
ATOM 665 C CA . SER A 1 84 ? -2.778 5.758 -7.195 1.00 92.56 84 SER A CA 1
ATOM 666 C C . SER A 1 84 ? -2.727 6.319 -5.771 1.00 92.56 84 SER A C 1
ATOM 668 O O . SER A 1 84 ? -3.465 5.862 -4.902 1.00 92.56 84 SER A O 1
ATOM 670 N N . GLU A 1 85 ? -1.941 7.371 -5.552 1.00 92.25 85 GLU A N 1
ATOM 671 C CA . GLU A 1 85 ? -1.831 8.082 -4.277 1.00 92.25 85 GLU A CA 1
ATOM 672 C C . GLU A 1 85 ? -3.153 8.758 -3.878 1.00 92.25 85 GLU A C 1
ATOM 674 O O . GLU A 1 85 ? -3.625 8.609 -2.746 1.00 92.25 85 GLU A O 1
ATOM 679 N N . THR A 1 86 ? -3.803 9.450 -4.819 1.00 92.19 86 THR A N 1
ATOM 680 C CA . THR A 1 86 ? -5.136 10.025 -4.602 1.00 92.19 86 THR A CA 1
ATOM 681 C C . THR A 1 86 ? -6.172 8.937 -4.334 1.00 92.19 86 THR A C 1
ATOM 683 O O . THR A 1 86 ? -7.000 9.109 -3.445 1.00 92.19 86 THR A O 1
ATOM 686 N N . ALA A 1 87 ? -6.134 7.811 -5.052 1.00 92.69 87 ALA A N 1
ATOM 687 C CA . ALA A 1 87 ? -7.078 6.715 -4.852 1.00 92.69 87 ALA A CA 1
ATOM 688 C C . ALA A 1 87 ? -6.980 6.115 -3.442 1.00 92.69 87 ALA A C 1
ATOM 690 O O . ALA A 1 87 ? -8.016 5.893 -2.819 1.00 92.69 87 ALA A O 1
ATOM 691 N N . VAL A 1 88 ? -5.770 5.927 -2.900 1.00 90.81 88 VAL A N 1
ATOM 692 C CA . VAL A 1 88 ? -5.580 5.499 -1.500 1.00 90.81 88 VAL A CA 1
ATOM 693 C C . VAL A 1 88 ? -6.240 6.483 -0.538 1.00 90.81 88 VAL A C 1
ATOM 695 O O . VAL A 1 88 ? -6.984 6.071 0.351 1.00 90.81 88 VAL A O 1
ATOM 698 N N . CYS A 1 89 ? -6.025 7.782 -0.747 1.00 90.88 89 CYS A N 1
ATOM 699 C CA . CYS A 1 89 ? -6.624 8.811 0.092 1.00 90.88 89 CYS A CA 1
ATOM 700 C C . CYS A 1 89 ? -8.163 8.781 0.026 1.00 90.88 89 CYS A C 1
ATOM 702 O O . CYS A 1 89 ? -8.831 8.786 1.057 1.00 90.88 89 CYS A O 1
ATOM 704 N N . LEU A 1 90 ? -8.736 8.636 -1.174 1.00 89.88 90 LEU A N 1
ATOM 705 C CA . LEU A 1 90 ? -10.185 8.512 -1.366 1.00 89.88 90 LEU A CA 1
ATOM 706 C C . LEU A 1 90 ? -10.772 7.255 -0.709 1.00 89.88 90 LEU A C 1
ATOM 708 O O . LEU A 1 90 ? -11.889 7.306 -0.197 1.00 89.88 90 LEU A O 1
ATOM 712 N N . ILE A 1 91 ? -10.041 6.135 -0.701 1.00 88.69 91 ILE A N 1
ATOM 713 C CA . ILE A 1 91 ? -10.468 4.913 -0.005 1.00 88.69 91 ILE A CA 1
ATOM 714 C C . ILE A 1 91 ? -10.555 5.173 1.502 1.00 88.69 91 ILE A C 1
ATOM 716 O O . ILE A 1 91 ? -11.558 4.815 2.114 1.00 88.69 91 ILE A O 1
ATOM 720 N N . LEU A 1 92 ? -9.553 5.828 2.093 1.00 85.12 92 LEU A N 1
ATOM 721 C CA . LEU A 1 92 ? -9.555 6.159 3.523 1.00 85.12 92 LEU A CA 1
ATOM 722 C C . LEU A 1 92 ? -10.665 7.153 3.882 1.00 85.12 92 LEU A C 1
ATOM 724 O O . LEU A 1 92 ? -11.376 6.945 4.861 1.00 85.12 92 LEU A O 1
ATOM 728 N N . MET A 1 93 ? -10.893 8.162 3.039 1.00 87.19 93 MET A N 1
ATOM 729 C CA . MET A 1 93 ? -12.041 9.065 3.171 1.00 87.19 93 MET A CA 1
ATOM 730 C C . MET A 1 93 ? -13.371 8.308 3.142 1.00 87.19 93 MET A C 1
ATOM 732 O O . MET A 1 93 ? -14.245 8.551 3.967 1.00 87.19 93 MET A O 1
ATOM 736 N N . ALA A 1 94 ? -13.546 7.373 2.205 1.00 85.56 94 ALA A N 1
ATOM 737 C CA . ALA A 1 94 ? -14.774 6.589 2.115 1.00 85.56 94 ALA A CA 1
ATOM 738 C C . ALA A 1 94 ? -15.019 5.761 3.388 1.00 85.56 94 ALA A C 1
ATOM 740 O O . ALA A 1 94 ? -16.166 5.613 3.808 1.00 85.56 94 ALA A O 1
ATOM 741 N N . GLN A 1 95 ? -13.962 5.246 4.018 1.00 79.06 95 GLN A N 1
ATOM 742 C CA . GLN A 1 95 ? -14.068 4.530 5.293 1.00 79.06 95 GLN A CA 1
ATOM 743 C C . GLN A 1 95 ? -14.461 5.448 6.445 1.00 79.06 95 GLN A C 1
ATOM 745 O O . GLN A 1 95 ? -15.317 5.074 7.242 1.00 79.06 95 GLN A O 1
ATOM 750 N N . ASP A 1 96 ? -13.892 6.652 6.495 1.00 82.06 96 ASP A N 1
ATOM 751 C CA . ASP A 1 96 ? -14.226 7.652 7.509 1.00 82.06 96 ASP A CA 1
ATOM 752 C C . ASP A 1 96 ? -15.716 8.038 7.476 1.00 82.06 96 ASP A C 1
ATOM 754 O O . ASP A 1 96 ? -16.361 8.184 8.510 1.00 82.06 96 ASP A O 1
ATOM 758 N N . TYR A 1 97 ? -16.313 8.091 6.282 1.00 83.38 97 TYR A N 1
ATOM 759 C CA . TYR A 1 97 ? -17.752 8.326 6.109 1.00 83.38 97 TYR A CA 1
ATOM 760 C C . TYR A 1 97 ? -18.603 7.042 6.125 1.00 83.38 97 TYR A C 1
ATOM 762 O O . TYR A 1 97 ? -19.749 7.046 5.675 1.00 83.38 97 TYR A O 1
ATOM 770 N N . GLY A 1 98 ? -18.069 5.944 6.667 1.00 76.31 98 GLY A N 1
ATOM 771 C CA . GLY A 1 98 ? -18.836 4.740 6.986 1.00 76.31 98 GLY A CA 1
ATOM 772 C C . GLY A 1 98 ? -19.149 3.832 5.798 1.00 76.31 98 GLY A C 1
ATOM 773 O O . GLY A 1 98 ? -20.122 3.078 5.851 1.00 76.31 98 GLY A O 1
ATOM 774 N N . SER A 1 99 ? -18.352 3.875 4.726 1.00 79.62 99 SER A N 1
ATOM 775 C CA . SER A 1 99 ? -18.523 2.955 3.599 1.00 79.62 99 SER A CA 1
ATOM 776 C C . SER A 1 99 ? -18.433 1.488 4.039 1.00 79.62 99 SER A C 1
ATOM 778 O O . SER A 1 99 ? -17.562 1.100 4.815 1.00 79.62 99 SER A O 1
ATOM 780 N N . SER A 1 100 ? -19.329 0.655 3.507 1.00 75.19 100 SER A N 1
ATOM 781 C CA . SER A 1 100 ? -19.381 -0.788 3.769 1.00 75.19 100 SER A CA 1
ATOM 782 C C . SER A 1 100 ? -18.417 -1.609 2.905 1.00 75.19 100 SER A C 1
ATOM 784 O O . SER A 1 100 ? -18.358 -2.831 3.040 1.00 75.19 100 SER A O 1
ATOM 786 N N . PHE A 1 101 ? -17.666 -0.976 1.998 1.00 77.31 101 PHE A N 1
ATOM 787 C CA . PHE A 1 101 ? -16.721 -1.691 1.145 1.00 77.31 101 PHE A CA 1
ATOM 788 C C . PHE A 1 101 ? -15.494 -2.158 1.932 1.00 77.31 101 PHE A C 1
ATOM 790 O O . PHE A 1 101 ? -14.929 -1.415 2.734 1.00 77.31 101 PHE A O 1
ATOM 797 N N . SER A 1 102 ? -15.032 -3.374 1.634 1.00 80.75 102 SER A N 1
ATOM 798 C CA . SER A 1 102 ? -13.776 -3.892 2.175 1.00 80.75 102 SER A CA 1
ATOM 799 C C . SER A 1 102 ? -12.589 -3.109 1.613 1.00 80.75 102 SER A C 1
ATOM 801 O O . SER A 1 102 ? -12.326 -3.134 0.406 1.00 80.75 102 SER A O 1
ATOM 803 N N . ILE A 1 103 ? -11.836 -2.460 2.506 1.00 81.56 103 ILE A N 1
ATOM 804 C CA . ILE A 1 103 ? -10.584 -1.755 2.190 1.00 81.56 103 ILE A CA 1
ATOM 805 C C . ILE A 1 103 ? -9.635 -2.676 1.425 1.00 81.56 103 ILE A C 1
ATOM 807 O O . ILE A 1 103 ? -9.050 -2.281 0.419 1.00 81.56 103 ILE A O 1
ATOM 811 N N . MET A 1 104 ? -9.518 -3.927 1.874 1.00 82.44 104 MET A N 1
ATOM 812 C CA . MET A 1 104 ? -8.609 -4.896 1.274 1.00 82.44 104 MET A CA 1
ATOM 813 C C . MET A 1 104 ? -8.993 -5.208 -0.175 1.00 82.44 104 MET A C 1
ATOM 815 O O . MET A 1 104 ? -8.120 -5.253 -1.040 1.00 82.44 104 MET A O 1
ATOM 819 N N . THR A 1 105 ? -10.287 -5.347 -0.473 1.00 85.75 105 THR A N 1
ATOM 820 C CA . THR A 1 105 ? -10.765 -5.546 -1.849 1.00 85.75 105 THR A CA 1
ATOM 821 C C . THR A 1 105 ? -10.470 -4.331 -2.729 1.00 85.75 105 THR A C 1
ATOM 823 O O . THR A 1 105 ? -9.997 -4.499 -3.852 1.00 85.75 105 THR A O 1
ATOM 826 N N . LEU A 1 106 ? -10.692 -3.111 -2.225 1.00 90.00 106 LEU A N 1
ATOM 827 C CA . LEU A 1 106 ? -10.422 -1.878 -2.972 1.00 90.00 106 LEU A CA 1
ATOM 828 C C . LEU A 1 106 ? -8.927 -1.702 -3.271 1.00 90.00 106 LEU A C 1
ATOM 830 O O . LEU A 1 106 ? -8.557 -1.438 -4.415 1.00 90.00 106 LEU A O 1
ATOM 834 N N . ILE A 1 107 ? -8.065 -1.908 -2.271 1.00 90.50 107 ILE A N 1
ATOM 835 C CA . ILE A 1 107 ? -6.608 -1.805 -2.426 1.00 90.50 107 ILE A CA 1
ATOM 836 C C . ILE A 1 107 ? -6.082 -2.882 -3.382 1.00 90.50 107 ILE A C 1
ATOM 838 O O . ILE A 1 107 ? -5.281 -2.573 -4.267 1.00 90.50 107 ILE A O 1
ATOM 842 N N . ASN A 1 108 ? -6.543 -4.130 -3.259 1.00 91.19 108 ASN A N 1
ATOM 843 C CA . ASN A 1 108 ? -6.126 -5.211 -4.157 1.00 91.19 108 ASN A CA 1
ATOM 844 C C . ASN A 1 108 ? -6.600 -4.964 -5.595 1.00 91.19 108 ASN A C 1
ATOM 846 O O . ASN A 1 108 ? -5.819 -5.121 -6.532 1.00 91.19 108 ASN A O 1
ATOM 850 N N . GLY A 1 109 ? -7.840 -4.502 -5.781 1.00 94.50 109 GLY A N 1
ATOM 851 C CA . GLY A 1 109 ? -8.368 -4.141 -7.097 1.00 94.50 109 GLY A CA 1
ATOM 852 C C . GLY A 1 109 ? -7.587 -2.992 -7.740 1.00 94.50 109 GLY A C 1
ATOM 853 O O . GLY A 1 109 ? -7.181 -3.087 -8.899 1.00 94.50 109 GLY A O 1
ATOM 854 N N . MET A 1 110 ? -7.294 -1.937 -6.973 1.00 94.69 110 MET A N 1
ATOM 855 C CA . MET A 1 110 ? -6.441 -0.828 -7.411 1.00 94.69 110 MET A CA 1
ATOM 856 C C . MET A 1 110 ? -5.035 -1.314 -7.790 1.00 94.69 110 MET A C 1
ATOM 858 O O . MET A 1 110 ? -4.507 -0.921 -8.829 1.00 94.69 110 MET A O 1
ATOM 862 N N . THR A 1 111 ? -4.445 -2.202 -6.989 1.00 94.25 111 THR A N 1
ATOM 863 C CA . THR A 1 111 ? -3.123 -2.789 -7.249 1.00 94.25 111 THR A CA 1
ATOM 864 C C . THR A 1 111 ? -3.126 -3.613 -8.538 1.00 94.25 111 THR A C 1
ATOM 866 O O . THR A 1 111 ? -2.235 -3.456 -9.372 1.00 94.25 111 THR A O 1
ATOM 869 N N . ALA A 1 112 ? -4.153 -4.435 -8.764 1.00 96.56 112 ALA A N 1
ATOM 870 C CA . ALA A 1 112 ? -4.315 -5.187 -10.006 1.00 96.56 112 ALA A CA 1
ATOM 871 C C . ALA A 1 112 ? -4.413 -4.255 -11.229 1.00 96.56 112 ALA A C 1
ATOM 873 O O . ALA A 1 112 ? -3.729 -4.469 -12.230 1.00 96.56 112 ALA A O 1
ATOM 874 N N . LEU A 1 113 ? -5.192 -3.172 -11.143 1.00 96.31 113 LEU A N 1
ATOM 875 C CA . LEU A 1 113 ? -5.283 -2.170 -12.213 1.00 96.31 113 LEU A CA 1
ATOM 876 C C . LEU A 1 113 ? -3.950 -1.449 -12.455 1.00 96.31 113 LEU A C 1
ATOM 878 O O . LEU A 1 113 ? -3.583 -1.201 -13.605 1.00 96.31 113 LEU A O 1
ATOM 882 N N . LEU A 1 114 ? -3.199 -1.150 -11.395 1.00 95.62 114 LEU A N 1
ATOM 883 C CA . LEU A 1 114 ? -1.875 -0.545 -11.494 1.00 95.62 114 LEU A CA 1
ATOM 884 C C . LEU A 1 114 ? -0.928 -1.444 -12.302 1.00 95.62 114 LEU A C 1
ATOM 886 O O . LEU A 1 114 ? -0.340 -0.993 -13.287 1.00 95.62 114 LEU A O 1
ATOM 890 N N . PHE A 1 115 ? -0.823 -2.725 -11.940 1.00 95.44 115 PHE A N 1
ATOM 891 C CA . PHE A 1 115 ? 0.025 -3.680 -12.658 1.00 95.44 115 PHE A CA 1
ATOM 892 C C . PHE A 1 115 ? -0.439 -3.921 -14.097 1.00 95.44 115 PHE A C 1
ATOM 894 O O . PHE A 1 115 ? 0.406 -4.061 -14.986 1.00 95.44 115 PHE A O 1
ATOM 901 N N . LEU A 1 116 ? -1.749 -3.871 -14.360 1.00 97.25 116 LEU A N 1
ATOM 902 C CA . LEU A 1 116 ? -2.303 -3.951 -15.711 1.00 97.25 116 LEU A CA 1
ATOM 903 C C . LEU A 1 116 ? -1.780 -2.804 -16.589 1.00 97.25 116 LEU A C 1
ATOM 905 O O . LEU A 1 116 ? -1.301 -3.024 -17.706 1.00 97.25 116 LEU A O 1
ATOM 909 N N . VAL A 1 117 ? -1.832 -1.572 -16.072 1.00 96.25 117 VAL A N 1
ATOM 910 C CA . VAL A 1 117 ? -1.352 -0.383 -16.787 1.00 96.25 117 VAL A CA 1
ATOM 911 C C . VAL A 1 117 ? 0.168 -0.420 -16.947 1.00 96.25 117 VAL A C 1
ATOM 913 O O . VAL A 1 117 ? 0.661 -0.192 -18.054 1.00 96.25 117 VAL A O 1
ATOM 916 N N . ILE A 1 118 ? 0.919 -0.761 -15.893 1.00 94.75 118 ILE A N 1
ATOM 917 C CA . ILE A 1 118 ? 2.386 -0.865 -15.955 1.00 94.75 118 ILE A CA 1
ATOM 918 C C . ILE A 1 118 ? 2.805 -1.937 -16.968 1.00 94.75 118 ILE A C 1
ATOM 920 O O . ILE A 1 118 ? 3.676 -1.674 -17.798 1.00 94.75 118 ILE A O 1
ATOM 924 N N . GLY A 1 119 ? 2.163 -3.108 -16.973 1.00 95.12 119 GLY A N 1
ATOM 925 C CA . GLY A 1 119 ? 2.449 -4.184 -17.924 1.00 95.12 119 GLY A CA 1
ATOM 926 C C . GLY A 1 119 ? 2.289 -3.749 -19.382 1.00 95.12 119 GLY A C 1
ATOM 927 O O . GLY A 1 119 ? 3.113 -4.095 -20.227 1.00 95.12 119 GLY A O 1
ATOM 928 N N . ASN A 1 120 ? 1.305 -2.894 -19.670 1.00 95.75 120 ASN A N 1
ATOM 929 C CA . ASN A 1 120 ? 1.103 -2.306 -20.997 1.00 95.75 120 ASN A CA 1
ATOM 930 C C . ASN A 1 120 ? 2.095 -1.168 -21.336 1.00 95.75 120 ASN A C 1
ATOM 932 O O . ASN A 1 120 ? 2.240 -0.762 -22.496 1.00 95.75 120 ASN A O 1
ATOM 936 N N . ILE A 1 121 ? 2.772 -0.610 -20.331 1.00 94.88 121 ILE A N 1
ATOM 937 C CA . ILE A 1 121 ? 3.788 0.433 -20.501 1.00 94.88 121 ILE A CA 1
ATOM 938 C C . ILE A 1 121 ? 5.178 -0.170 -20.711 1.00 94.88 121 ILE A C 1
ATOM 940 O O . ILE A 1 121 ? 5.924 0.385 -21.518 1.00 94.88 121 ILE A O 1
ATOM 944 N N . LEU A 1 122 ? 5.514 -1.292 -20.058 1.00 94.12 122 LEU A N 1
ATOM 945 C CA . LEU A 1 122 ? 6.846 -1.918 -20.113 1.00 94.12 122 LEU A CA 1
ATOM 946 C C . LEU A 1 122 ? 7.450 -1.993 -21.531 1.00 94.12 122 LEU A C 1
ATOM 948 O O . LEU A 1 122 ? 8.570 -1.512 -21.701 1.00 94.12 122 LEU A O 1
ATOM 952 N N . PRO A 1 123 ? 6.738 -2.461 -22.582 1.00 93.31 123 PRO A N 1
ATOM 953 C CA . PRO A 1 123 ? 7.315 -2.593 -23.925 1.00 93.31 123 PRO A CA 1
ATOM 954 C C . PRO A 1 123 ? 7.683 -1.251 -24.585 1.00 93.31 123 PRO A C 1
ATOM 956 O O . PRO A 1 123 ? 8.357 -1.232 -25.609 1.00 93.31 123 PRO A O 1
ATOM 959 N N . LYS A 1 124 ? 7.202 -0.127 -24.039 1.00 91.44 124 LYS A N 1
ATOM 960 C CA . LYS A 1 124 ? 7.438 1.241 -24.535 1.00 91.44 124 LYS A CA 1
ATOM 961 C C . LYS A 1 124 ? 8.610 1.922 -23.824 1.00 91.44 124 LYS A C 1
ATOM 963 O O . LYS A 1 124 ? 8.911 3.080 -24.121 1.00 91.44 124 LYS A O 1
ATOM 968 N N . ILE A 1 125 ? 9.205 1.265 -22.831 1.00 90.00 125 ILE A N 1
ATOM 969 C CA . ILE A 1 125 ? 10.312 1.801 -22.045 1.00 90.00 125 ILE A CA 1
ATOM 970 C C . ILE A 1 125 ? 11.612 1.402 -22.734 1.00 90.00 125 ILE A C 1
ATOM 972 O O . ILE A 1 125 ? 11.917 0.219 -22.839 1.00 90.00 125 ILE A O 1
ATOM 976 N N . GLY A 1 126 ? 12.383 2.389 -23.193 1.00 86.44 126 GLY A N 1
ATOM 977 C CA . GLY A 1 126 ? 13.737 2.156 -23.695 1.00 86.44 126 GLY A CA 1
ATOM 978 C C . GLY A 1 126 ? 14.692 1.753 -22.571 1.00 86.44 126 GLY A C 1
ATOM 979 O O . GLY A 1 126 ? 14.461 2.081 -21.403 1.00 86.44 126 GLY A O 1
ATOM 980 N N . MET A 1 127 ? 15.771 1.055 -22.919 1.00 85.62 127 MET A N 1
ATOM 981 C CA . MET A 1 127 ? 16.742 0.561 -21.943 1.00 85.62 127 MET A CA 1
ATOM 982 C C . MET A 1 127 ? 17.313 1.696 -21.096 1.00 85.62 127 MET A C 1
ATOM 984 O O . MET A 1 127 ? 17.802 2.689 -21.624 1.00 85.62 127 MET A O 1
ATOM 988 N N . ASN A 1 128 ? 17.213 1.564 -19.776 1.00 86.81 128 ASN A N 1
ATOM 989 C CA . ASN A 1 128 ? 17.606 2.586 -18.813 1.00 86.81 128 ASN A CA 1
ATOM 990 C C . ASN A 1 128 ? 17.966 1.929 -17.471 1.00 86.81 128 ASN A C 1
ATOM 992 O O . ASN A 1 128 ? 17.697 0.750 -17.254 1.00 86.81 128 ASN A O 1
ATOM 996 N N . SER A 1 129 ? 18.557 2.690 -16.552 1.00 78.31 129 SER A N 1
ATOM 997 C CA . SER A 1 129 ? 19.051 2.128 -15.288 1.00 78.31 129 SER A CA 1
ATOM 998 C C . SER A 1 129 ? 18.021 2.087 -14.152 1.00 78.31 129 SER A C 1
ATOM 1000 O O . SER A 1 129 ? 18.362 1.631 -13.065 1.00 78.31 129 SER A O 1
ATOM 1002 N N . VAL A 1 130 ? 16.777 2.541 -14.360 1.00 81.25 130 VAL A N 1
ATOM 1003 C CA . VAL A 1 130 ? 15.802 2.774 -13.273 1.00 81.25 130 VAL A CA 1
ATOM 1004 C C . VAL A 1 130 ? 14.499 1.985 -13.447 1.00 81.25 130 VAL A C 1
ATOM 1006 O O . VAL A 1 130 ? 14.097 1.267 -12.536 1.00 81.25 130 VAL A O 1
ATOM 1009 N N . ILE A 1 131 ? 13.828 2.107 -14.593 1.00 87.50 131 ILE A N 1
ATOM 1010 C CA . ILE A 1 131 ? 12.451 1.649 -14.818 1.00 87.50 131 ILE A CA 1
ATOM 1011 C C . ILE A 1 131 ? 12.438 0.455 -15.772 1.00 87.50 131 ILE A C 1
ATOM 1013 O O . ILE A 1 131 ? 12.994 0.535 -16.866 1.00 87.50 131 ILE A O 1
ATOM 1017 N N . GLY A 1 132 ? 11.738 -0.611 -15.383 1.00 89.81 132 GLY A N 1
ATOM 1018 C CA . GLY A 1 132 ? 11.530 -1.817 -16.186 1.00 89.81 132 GLY A CA 1
ATOM 1019 C C . GLY A 1 132 ? 12.039 -3.081 -15.495 1.00 89.81 132 GLY A C 1
ATOM 1020 O O . GLY A 1 132 ? 12.502 -3.045 -14.354 1.00 89.81 132 GLY A O 1
ATOM 1021 N N . ILE A 1 133 ? 11.962 -4.208 -16.200 1.00 92.25 133 ILE A N 1
ATOM 1022 C CA . ILE A 1 133 ? 12.510 -5.495 -15.749 1.00 92.25 133 ILE A CA 1
ATOM 1023 C C . ILE A 1 133 ? 14.029 -5.487 -15.978 1.00 92.25 133 ILE A C 1
ATOM 1025 O O . ILE A 1 133 ? 14.488 -5.694 -17.098 1.00 92.25 133 ILE A O 1
ATOM 1029 N N . ARG A 1 134 ? 14.799 -5.189 -14.925 1.00 88.06 134 ARG A N 1
ATOM 1030 C CA . ARG A 1 134 ? 16.257 -4.954 -14.968 1.00 88.06 134 ARG A CA 1
ATOM 1031 C C . ARG A 1 134 ? 17.058 -6.149 -14.445 1.00 88.06 134 ARG A C 1
ATOM 1033 O O . ARG A 1 134 ? 17.817 -6.033 -13.487 1.00 88.06 134 ARG A O 1
ATOM 1040 N N . THR A 1 135 ? 16.863 -7.319 -15.034 1.00 88.00 135 THR A N 1
ATOM 1041 C CA . THR A 1 135 ? 17.762 -8.455 -14.781 1.00 88.00 135 THR A CA 1
ATOM 1042 C C . THR A 1 135 ? 19.142 -8.166 -15.383 1.00 88.00 135 THR A C 1
ATOM 1044 O O . THR A 1 135 ? 19.249 -7.387 -16.332 1.00 88.00 135 THR A O 1
ATOM 1047 N N . HIS A 1 136 ? 20.199 -8.814 -14.877 1.00 83.81 136 HIS A N 1
ATOM 1048 C CA . HIS A 1 136 ? 21.536 -8.696 -15.480 1.00 83.81 136 HIS A CA 1
ATOM 1049 C C . HIS A 1 136 ? 21.488 -9.002 -16.987 1.00 83.81 136 HIS A C 1
ATOM 1051 O O . HIS A 1 136 ? 22.004 -8.229 -17.782 1.00 83.81 136 HIS A O 1
ATOM 1057 N N . TRP A 1 137 ? 20.761 -10.057 -17.362 1.00 88.44 137 TRP A N 1
ATOM 1058 C CA . TRP A 1 137 ? 20.547 -10.522 -18.735 1.00 88.44 137 TRP A CA 1
ATOM 1059 C C . TRP A 1 137 ? 19.854 -9.503 -19.647 1.00 88.44 137 TRP A C 1
ATOM 1061 O O . TRP A 1 137 ? 20.284 -9.283 -20.776 1.00 88.44 137 TRP A O 1
ATOM 1071 N N . ALA A 1 138 ? 18.798 -8.836 -19.168 1.00 87.81 138 ALA A N 1
ATOM 1072 C CA . ALA A 1 138 ? 18.078 -7.841 -19.964 1.00 87.81 138 ALA A CA 1
ATOM 1073 C C . ALA A 1 138 ? 18.921 -6.590 -20.248 1.00 87.81 138 ALA A C 1
ATOM 1075 O O . ALA A 1 138 ? 18.626 -5.857 -21.186 1.00 87.81 138 ALA A O 1
ATOM 1076 N N . MET A 1 139 ? 19.955 -6.339 -19.443 1.00 85.81 139 MET A N 1
ATOM 1077 C CA . MET A 1 139 ? 20.837 -5.178 -19.575 1.00 85.81 139 MET A CA 1
ATOM 1078 C C . MET A 1 139 ? 22.039 -5.430 -20.503 1.00 85.81 139 MET A C 1
ATOM 1080 O O . MET A 1 139 ? 22.852 -4.526 -20.695 1.00 85.81 139 MET A O 1
ATOM 1084 N N . GLU A 1 140 ? 22.173 -6.633 -21.075 1.00 84.19 140 GLU A N 1
ATOM 1085 C CA . GLU A 1 140 ? 23.313 -7.012 -21.926 1.00 84.19 140 GLU A CA 1
ATOM 1086 C C . GLU A 1 140 ? 23.188 -6.518 -23.379 1.00 84.19 140 GLU A C 1
ATOM 1088 O O . GLU A 1 140 ? 24.196 -6.206 -24.016 1.00 84.19 140 GLU A O 1
ATOM 1093 N N . SER A 1 141 ? 21.963 -6.427 -23.909 1.00 86.19 141 SER A N 1
ATOM 1094 C CA . SER A 1 141 ? 21.664 -5.952 -25.270 1.00 86.19 141 SER A CA 1
ATOM 1095 C C . SER A 1 141 ? 20.315 -5.230 -25.332 1.00 86.19 141 SER A C 1
ATOM 1097 O O . SER A 1 141 ? 19.403 -5.540 -24.564 1.00 86.19 141 SER A O 1
ATOM 1099 N N . GLU A 1 142 ? 20.151 -4.291 -26.272 1.00 87.94 142 GLU A N 1
ATOM 1100 C CA . GLU A 1 142 ? 18.846 -3.650 -26.503 1.00 87.94 142 GLU A CA 1
ATOM 1101 C C . GLU A 1 142 ? 17.785 -4.658 -26.970 1.00 87.94 142 GLU A C 1
ATOM 1103 O O . GLU A 1 142 ? 16.615 -4.535 -26.608 1.00 87.94 142 GLU A O 1
ATOM 1108 N N . ASP A 1 143 ? 18.186 -5.695 -27.708 1.00 89.88 143 ASP A N 1
ATOM 1109 C CA . ASP A 1 143 ? 17.281 -6.764 -28.127 1.00 89.88 143 ASP A CA 1
ATOM 1110 C C . ASP A 1 143 ? 16.796 -7.594 -26.930 1.00 89.88 143 ASP A C 1
ATOM 1112 O O . ASP A 1 143 ? 15.591 -7.825 -26.792 1.00 89.88 143 ASP A O 1
ATOM 1116 N N . ALA A 1 144 ? 17.700 -7.970 -26.013 1.00 91.06 144 ALA A N 1
ATOM 1117 C CA . ALA A 1 144 ? 17.342 -8.653 -24.766 1.00 91.06 144 ALA A CA 1
ATOM 1118 C C . ALA A 1 144 ? 16.439 -7.791 -23.881 1.00 91.06 144 ALA A C 1
ATOM 1120 O O . ALA A 1 144 ? 15.461 -8.299 -23.320 1.00 91.06 144 ALA A O 1
ATOM 1121 N N . TRP A 1 145 ? 16.715 -6.487 -23.796 1.00 92.38 145 TRP A N 1
ATOM 1122 C CA . TRP A 1 145 ? 15.847 -5.534 -23.117 1.00 92.38 145 TRP A CA 1
ATOM 1123 C C . TRP A 1 145 ? 14.442 -5.535 -23.727 1.00 92.38 145 TRP A C 1
ATOM 1125 O O . TRP A 1 145 ? 13.462 -5.800 -23.029 1.00 92.38 145 TRP A O 1
ATOM 1135 N N . ASN A 1 146 ? 14.335 -5.288 -25.034 1.00 93.44 146 ASN A N 1
ATOM 1136 C CA . ASN A 1 146 ? 13.058 -5.165 -25.737 1.00 93.44 146 ASN A CA 1
ATOM 1137 C C . ASN A 1 146 ? 12.240 -6.461 -25.666 1.00 93.44 146 ASN A C 1
ATOM 1139 O O . ASN A 1 146 ? 11.028 -6.416 -25.437 1.00 93.44 146 ASN A O 1
ATOM 1143 N N . TYR A 1 147 ? 12.892 -7.618 -25.813 1.00 94.62 147 TYR A N 1
ATOM 1144 C CA . TYR A 1 147 ? 12.256 -8.918 -25.628 1.00 94.62 147 TYR A CA 1
ATOM 1145 C C . TYR A 1 147 ? 11.723 -9.079 -24.200 1.00 94.62 147 TYR A C 1
ATOM 1147 O O . TYR A 1 147 ? 10.540 -9.378 -24.018 1.00 94.62 147 TYR A O 1
ATOM 1155 N N . THR A 1 148 ? 12.565 -8.816 -23.195 1.00 95.25 148 THR A N 1
ATOM 1156 C CA . THR A 1 148 ? 12.209 -8.977 -21.779 1.00 95.25 148 THR A CA 1
ATOM 1157 C C . THR A 1 148 ? 11.047 -8.067 -21.389 1.00 95.25 148 THR A C 1
ATOM 1159 O O . THR A 1 148 ? 10.069 -8.542 -20.813 1.00 95.25 148 THR A O 1
ATOM 1162 N N . GLN A 1 149 ? 11.090 -6.780 -21.753 1.00 96.00 149 GLN A N 1
ATOM 1163 C CA . GLN A 1 149 ? 9.999 -5.850 -21.446 1.00 96.00 149 GLN A CA 1
ATOM 1164 C C . GLN A 1 149 ? 8.697 -6.233 -22.160 1.00 96.00 149 GLN A C 1
ATOM 1166 O O . GLN A 1 149 ? 7.617 -6.130 -21.577 1.00 96.00 149 GLN A O 1
ATOM 1171 N N . ARG A 1 150 ? 8.772 -6.697 -23.416 1.00 96.19 150 ARG A N 1
ATOM 1172 C CA . ARG A 1 150 ? 7.590 -7.099 -24.189 1.00 96.19 150 ARG A CA 1
ATOM 1173 C C . ARG A 1 150 ? 6.925 -8.345 -23.619 1.00 96.19 150 ARG A C 1
ATOM 1175 O O . ARG A 1 150 ? 5.706 -8.363 -23.451 1.00 96.19 150 ARG A O 1
ATOM 1182 N N . GLN A 1 151 ? 7.706 -9.383 -23.341 1.00 96.88 151 GLN A N 1
ATOM 1183 C CA . GLN A 1 151 ? 7.172 -10.648 -22.845 1.00 96.88 151 GLN A CA 1
ATOM 1184 C C . GLN A 1 151 ? 6.777 -10.555 -21.367 1.00 96.88 151 GLN A C 1
ATOM 1186 O O . GLN A 1 151 ? 5.682 -10.985 -21.008 1.00 96.88 151 GLN A O 1
ATOM 1191 N N . GLY A 1 152 ? 7.600 -9.914 -20.534 1.00 95.88 152 GLY A N 1
ATOM 1192 C CA . GLY A 1 152 ? 7.267 -9.653 -19.134 1.00 95.88 152 GLY A CA 1
ATOM 1193 C C . GLY A 1 152 ? 6.057 -8.728 -18.981 1.00 95.88 152 GLY A C 1
ATOM 1194 O O . GLY A 1 152 ? 5.189 -8.986 -18.154 1.00 95.88 152 GLY A O 1
ATOM 1195 N N . GLY A 1 153 ? 5.910 -7.722 -19.852 1.00 96.31 153 GLY A N 1
ATOM 1196 C CA . GLY A 1 153 ? 4.707 -6.886 -19.911 1.00 96.31 153 GLY A CA 1
ATOM 1197 C C . GLY A 1 153 ? 3.429 -7.676 -20.192 1.00 96.31 153 GLY A C 1
ATOM 1198 O O . GLY A 1 153 ? 2.429 -7.483 -19.504 1.00 96.31 153 GLY A O 1
ATOM 1199 N N . ARG A 1 154 ? 3.468 -8.626 -21.138 1.00 97.44 154 ARG A N 1
ATOM 1200 C CA . ARG A 1 154 ? 2.336 -9.530 -21.426 1.00 97.44 154 ARG A CA 1
ATOM 1201 C C . ARG A 1 154 ? 1.991 -10.419 -20.232 1.00 97.44 154 ARG A C 1
ATOM 1203 O O . ARG A 1 154 ? 0.817 -10.517 -19.888 1.00 97.44 154 ARG A O 1
ATOM 1210 N N . LEU A 1 155 ? 2.992 -11.029 -19.590 1.00 96.56 155 LEU A N 1
ATOM 1211 C CA . LEU A 1 155 ? 2.784 -11.832 -18.378 1.00 96.56 155 LEU A CA 1
ATOM 1212 C C . LEU A 1 155 ? 2.155 -11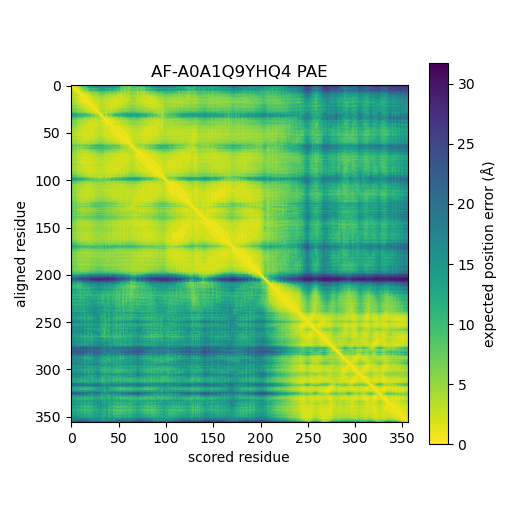.006 -17.257 1.00 96.56 155 LEU A C 1
ATOM 1214 O O . LEU A 1 155 ? 1.208 -11.458 -16.622 1.00 96.56 155 LEU A O 1
ATOM 1218 N N . MET A 1 156 ? 2.648 -9.786 -17.046 1.00 97.31 156 MET A N 1
ATOM 1219 C CA . MET A 1 156 ? 2.140 -8.911 -15.999 1.00 97.31 156 MET A CA 1
ATOM 1220 C C . MET A 1 156 ? 0.698 -8.479 -16.271 1.00 97.31 156 MET A C 1
ATOM 1222 O O . MET A 1 156 ? -0.114 -8.500 -15.352 1.00 97.31 156 MET A O 1
ATOM 1226 N N . VAL A 1 157 ? 0.342 -8.176 -17.525 1.00 98.12 157 VAL A N 1
ATOM 1227 C CA . VAL A 1 157 ? -1.051 -7.908 -17.929 1.00 98.12 157 VAL A CA 1
ATOM 1228 C C . VAL A 1 157 ? -1.947 -9.115 -17.648 1.00 98.12 157 VAL A C 1
ATOM 1230 O O . VAL A 1 157 ? -2.989 -8.955 -17.019 1.00 98.12 157 VAL A O 1
ATOM 1233 N N . LEU A 1 158 ? -1.541 -10.322 -18.057 1.00 97.81 158 LEU A N 1
ATOM 1234 C CA . LEU A 1 158 ? -2.325 -11.541 -17.831 1.00 97.81 158 LEU A CA 1
ATOM 1235 C C . LEU A 1 158 ? -2.522 -11.829 -16.338 1.00 97.81 158 LEU A C 1
ATOM 1237 O O . LEU A 1 158 ? -3.647 -12.074 -15.908 1.00 97.81 158 LEU A O 1
ATOM 1241 N N . ALA A 1 159 ? -1.459 -11.738 -15.539 1.00 97.50 159 ALA A N 1
ATOM 1242 C CA . ALA A 1 159 ? -1.553 -11.916 -14.094 1.00 97.50 159 ALA A CA 1
ATOM 1243 C C . ALA A 1 159 ? -2.444 -10.854 -13.442 1.00 97.50 159 ALA A C 1
ATOM 1245 O O . ALA A 1 159 ? -3.260 -11.191 -12.594 1.00 97.50 159 ALA A O 1
ATOM 1246 N N . SER A 1 160 ? -2.365 -9.601 -13.893 1.00 97.62 160 SER A N 1
ATOM 1247 C CA . SER A 1 160 ? -3.207 -8.511 -13.387 1.00 97.62 160 SER A CA 1
ATOM 1248 C C . SER A 1 160 ? -4.692 -8.725 -13.678 1.00 97.62 160 SER A C 1
ATOM 1250 O O . SER A 1 160 ? -5.535 -8.379 -12.856 1.00 97.62 160 SER A O 1
ATOM 1252 N N . LEU A 1 161 ? -5.032 -9.325 -14.823 1.00 97.81 161 LEU A N 1
ATOM 1253 C CA . LEU A 1 161 ? -6.413 -9.703 -15.135 1.00 97.81 161 LEU A CA 1
ATOM 1254 C C . LEU A 1 161 ? -6.912 -10.813 -14.203 1.00 97.81 161 LEU A C 1
ATOM 1256 O O . LEU A 1 161 ? -8.022 -10.712 -13.685 1.00 97.81 161 LEU A O 1
ATOM 1260 N N . VAL A 1 162 ? -6.085 -11.829 -13.936 1.00 97.44 162 VAL A N 1
ATOM 1261 C CA . VAL A 1 162 ? -6.403 -12.880 -12.952 1.00 97.44 162 VAL A CA 1
ATOM 1262 C C . VAL A 1 162 ? -6.585 -12.271 -11.560 1.00 97.44 162 VAL A C 1
ATOM 1264 O O . VAL A 1 162 ? -7.593 -12.521 -10.908 1.00 97.44 162 VAL A O 1
ATOM 1267 N N . MET A 1 163 ? -5.657 -11.410 -11.135 1.00 97.19 163 MET A N 1
ATOM 1268 C CA . MET A 1 163 ? -5.718 -10.671 -9.872 1.00 97.19 163 MET A CA 1
ATOM 1269 C C . MET A 1 163 ? -7.014 -9.858 -9.745 1.00 97.19 163 MET A C 1
ATOM 1271 O O . MET A 1 163 ? -7.650 -9.874 -8.692 1.00 97.19 163 MET A O 1
ATOM 1275 N N . LEU A 1 164 ? -7.435 -9.182 -10.819 1.00 96.25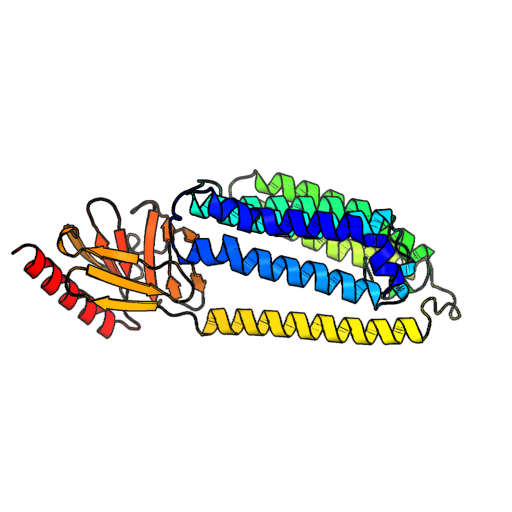 164 LEU A N 1
ATOM 1276 C CA . LEU A 1 164 ? -8.665 -8.395 -10.835 1.00 96.25 164 LEU A CA 1
ATOM 1277 C C . LEU A 1 164 ? -9.907 -9.283 -10.679 1.00 96.25 164 LEU A C 1
ATOM 1279 O O . LEU A 1 164 ? -10.797 -8.941 -9.907 1.00 96.25 164 LEU A O 1
ATOM 1283 N N . ILE A 1 165 ? -9.948 -10.440 -11.348 1.00 95.62 165 ILE A N 1
ATOM 1284 C CA . ILE A 1 165 ? -11.040 -11.418 -11.206 1.00 95.62 165 ILE A CA 1
ATOM 1285 C C . ILE A 1 165 ? -11.103 -11.953 -9.769 1.00 95.62 165 ILE A C 1
ATOM 1287 O O . ILE A 1 165 ? -12.188 -12.007 -9.190 1.00 95.62 165 ILE A O 1
ATOM 1291 N N . CYS A 1 166 ? -9.955 -12.277 -9.162 1.00 93.44 166 CYS A N 1
ATOM 1292 C CA . CYS A 1 166 ? -9.889 -12.769 -7.783 1.00 93.44 166 CYS A CA 1
ATOM 1293 C C . CYS A 1 166 ? -10.512 -11.803 -6.766 1.00 93.44 166 CYS A C 1
ATOM 1295 O O . CYS A 1 166 ? -11.047 -12.256 -5.759 1.00 93.44 166 CYS A O 1
ATOM 1297 N N . CYS A 1 167 ? -10.477 -10.490 -7.021 1.00 91.44 167 CYS A N 1
ATOM 1298 C CA . CYS A 1 167 ? -11.043 -9.487 -6.113 1.00 91.44 167 CYS A CA 1
ATOM 1299 C C . CYS A 1 167 ? -12.571 -9.591 -5.967 1.00 91.44 167 CYS A C 1
ATOM 1301 O O . CYS A 1 167 ? -13.115 -9.120 -4.971 1.00 91.44 167 CYS A O 1
ATOM 1303 N N . PHE A 1 168 ? -13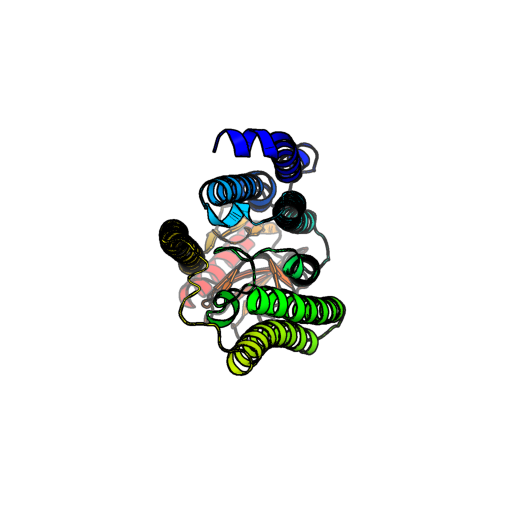.261 -10.207 -6.932 1.00 89.38 168 PHE A N 1
ATOM 1304 C CA . PHE A 1 168 ? -14.718 -10.376 -6.921 1.00 89.38 168 PHE A CA 1
ATOM 1305 C C . PHE A 1 168 ? -15.166 -11.758 -6.425 1.00 89.38 168 PHE A C 1
ATOM 1307 O O . PHE A 1 168 ? -16.364 -12.031 -6.372 1.00 89.38 168 PHE A O 1
ATOM 1314 N N . MET A 1 169 ? -14.228 -12.641 -6.074 1.00 88.81 169 MET A N 1
ATOM 1315 C CA . MET A 1 169 ? -14.532 -14.002 -5.639 1.00 88.81 169 MET A CA 1
ATOM 1316 C C . MET A 1 169 ? -14.504 -14.108 -4.105 1.00 88.81 169 MET A C 1
ATOM 1318 O O . MET A 1 169 ? -13.558 -13.626 -3.481 1.00 88.81 169 MET A O 1
ATOM 1322 N N . PRO A 1 170 ? -15.501 -14.759 -3.477 1.00 82.44 170 PRO A N 1
ATOM 1323 C CA . PRO A 1 170 ? -15.500 -14.988 -2.036 1.00 82.44 170 PRO A CA 1
ATOM 1324 C C . PRO A 1 170 ? -14.551 -16.134 -1.638 1.00 82.44 170 PRO A C 1
ATOM 1326 O O . PRO A 1 170 ? -14.290 -17.048 -2.422 1.00 82.44 170 PRO A O 1
ATOM 1329 N N . GLY A 1 171 ? -14.089 -16.119 -0.385 1.00 78.62 171 GLY A N 1
ATOM 1330 C CA . GLY A 1 171 ? -13.253 -17.173 0.205 1.00 78.62 171 GLY A CA 1
ATOM 1331 C C . GLY A 1 171 ? -11.760 -16.837 0.261 1.00 78.62 171 GLY A C 1
ATOM 1332 O O . GLY A 1 171 ? -11.323 -15.762 -0.144 1.00 78.62 171 GLY A O 1
ATOM 1333 N N . TRP A 1 172 ? -10.960 -17.765 0.790 1.00 79.31 172 TRP A N 1
ATOM 1334 C CA . TRP A 1 172 ? -9.510 -17.587 0.957 1.00 79.31 172 TRP A CA 1
ATOM 1335 C C . TRP A 1 172 ? -8.714 -18.029 -0.281 1.00 79.31 172 TRP A C 1
ATOM 1337 O O . TRP A 1 172 ? -7.613 -17.541 -0.530 1.00 79.31 172 TRP A O 1
ATOM 1347 N N . GLN A 1 173 ? -9.278 -18.921 -1.099 1.00 86.06 173 GLN A N 1
ATOM 1348 C CA . GLN A 1 173 ? -8.640 -19.456 -2.304 1.00 86.06 173 GLN A CA 1
ATOM 1349 C C . GLN A 1 173 ? -8.287 -18.366 -3.340 1.00 86.06 173 GLN A C 1
ATOM 1351 O O . GLN A 1 173 ? -7.169 -18.399 -3.860 1.00 86.06 173 GLN A O 1
ATOM 1356 N N . PRO A 1 174 ? -9.150 -17.362 -3.617 1.00 87.75 174 PRO A N 1
ATOM 1357 C CA . PRO A 1 174 ? -8.815 -16.264 -4.528 1.00 87.75 174 PRO A CA 1
ATOM 1358 C C . PRO A 1 174 ? -7.619 -15.428 -4.062 1.00 87.75 174 PRO A C 1
ATOM 1360 O O . PRO A 1 174 ? -6.863 -14.936 -4.897 1.00 87.75 174 PRO A O 1
ATOM 1363 N N . VAL A 1 175 ? -7.401 -15.306 -2.747 1.00 84.12 175 VAL A N 1
ATOM 1364 C CA . VAL A 1 175 ? -6.239 -14.600 -2.180 1.00 84.12 175 VAL A CA 1
ATOM 1365 C C . VAL A 1 175 ? -4.948 -15.348 -2.511 1.00 84.12 175 VAL A C 1
ATOM 1367 O O . VAL A 1 175 ? -3.975 -14.743 -2.959 1.00 84.12 175 VAL A O 1
ATOM 1370 N N . VAL A 1 176 ? -4.943 -16.675 -2.364 1.00 85.94 176 VAL A N 1
ATOM 1371 C CA . VAL A 1 176 ? -3.792 -17.511 -2.740 1.00 85.94 176 VAL A CA 1
ATOM 1372 C C . VAL A 1 176 ? -3.536 -17.430 -4.244 1.00 85.94 176 VAL A C 1
ATOM 1374 O O . VAL A 1 176 ? -2.395 -17.235 -4.668 1.00 85.94 176 VAL A O 1
ATOM 1377 N N . LEU A 1 177 ? -4.595 -17.503 -5.058 1.00 92.06 177 LEU A N 1
ATOM 1378 C CA . LEU A 1 177 ? -4.483 -17.371 -6.508 1.00 92.06 177 LEU A CA 1
ATOM 1379 C C . LEU A 1 177 ? -3.922 -15.999 -6.909 1.00 92.06 177 LEU A C 1
ATOM 1381 O O . LEU A 1 177 ? -3.008 -15.941 -7.725 1.00 92.06 177 LEU A O 1
ATOM 1385 N N . TYR A 1 178 ? -4.396 -14.915 -6.290 1.00 93.44 178 TYR A N 1
ATOM 1386 C CA . TYR A 1 178 ? -3.914 -13.550 -6.520 1.00 93.44 178 TYR A CA 1
ATOM 1387 C C . TYR A 1 178 ? -2.396 -13.444 -6.324 1.00 93.44 178 TYR A C 1
ATOM 1389 O O . TYR A 1 178 ? -1.673 -13.018 -7.228 1.00 93.44 178 TYR A O 1
ATOM 1397 N N . TRP A 1 179 ? -1.893 -13.882 -5.166 1.00 90.69 179 TRP A N 1
ATOM 1398 C CA . TRP A 1 179 ? -0.464 -13.798 -4.860 1.00 90.69 179 TRP A CA 1
ATOM 1399 C C . TRP A 1 179 ? 0.369 -14.760 -5.708 1.00 90.69 179 TRP A C 1
ATOM 1401 O O . TRP A 1 179 ? 1.449 -14.391 -6.169 1.00 90.69 179 TRP A O 1
ATOM 1411 N N . SER A 1 180 ? -0.142 -15.962 -5.988 1.00 91.25 180 SER A N 1
ATOM 1412 C CA . SER A 1 180 ? 0.538 -16.914 -6.874 1.00 91.25 180 SER A CA 1
ATOM 1413 C C . SER A 1 180 ? 0.644 -16.401 -8.315 1.00 91.25 180 SER A C 1
ATOM 1415 O O . SER A 1 180 ? 1.691 -16.573 -8.941 1.00 91.25 180 SER A O 1
ATOM 1417 N N . ALA A 1 181 ? -0.379 -15.709 -8.831 1.00 95.62 181 ALA A N 1
ATOM 1418 C CA . ALA A 1 181 ? -0.364 -15.104 -10.160 1.00 95.62 181 ALA A CA 1
ATOM 1419 C C . ALA A 1 181 ? 0.702 -14.003 -10.256 1.00 95.62 181 ALA A C 1
ATOM 1421 O O . ALA A 1 181 ? 1.483 -13.983 -11.211 1.00 95.62 181 ALA A O 1
ATOM 1422 N N . LEU A 1 182 ? 0.792 -13.138 -9.240 1.00 94.12 182 LEU A N 1
ATOM 1423 C CA . LEU A 1 182 ? 1.820 -12.099 -9.166 1.00 94.12 182 LEU A CA 1
ATOM 1424 C C . LEU A 1 182 ? 3.232 -12.700 -9.098 1.00 94.12 182 LEU A C 1
ATOM 1426 O O . LEU A 1 182 ? 4.106 -12.315 -9.876 1.00 94.12 182 LEU A O 1
ATOM 1430 N N . LEU A 1 183 ? 3.451 -13.678 -8.214 1.00 94.00 183 LEU A N 1
ATOM 1431 C CA . LEU A 1 183 ? 4.739 -14.369 -8.092 1.00 94.00 183 LEU A CA 1
ATOM 1432 C C . LEU A 1 183 ? 5.135 -15.064 -9.397 1.00 94.00 183 LEU A C 1
ATOM 1434 O O . LEU A 1 183 ? 6.284 -14.962 -9.821 1.00 94.00 183 LEU A O 1
ATOM 1438 N N . THR A 1 184 ? 4.180 -15.707 -10.070 1.00 94.00 184 THR A N 1
ATOM 1439 C CA . THR A 1 184 ? 4.403 -16.365 -11.364 1.00 94.00 184 THR A CA 1
ATOM 1440 C C . THR A 1 184 ? 4.768 -15.354 -12.447 1.00 94.00 184 THR A C 1
ATOM 1442 O O . THR A 1 184 ? 5.670 -15.617 -13.238 1.00 94.00 184 THR A O 1
ATOM 1445 N N . ALA A 1 185 ? 4.139 -14.175 -12.478 1.00 95.44 185 ALA A N 1
ATOM 1446 C CA . ALA A 1 185 ? 4.499 -13.124 -13.430 1.00 95.44 185 ALA A CA 1
ATOM 1447 C C . ALA A 1 185 ? 5.917 -12.590 -13.197 1.00 95.44 185 ALA A C 1
ATOM 1449 O O . ALA A 1 185 ? 6.665 -12.394 -14.158 1.00 95.44 185 ALA A O 1
ATOM 1450 N N . ILE A 1 186 ? 6.307 -12.387 -11.934 1.00 93.38 186 ILE A N 1
ATOM 1451 C CA . ILE A 1 186 ? 7.651 -11.924 -11.568 1.00 93.38 186 ILE A CA 1
ATOM 1452 C C . ILE A 1 186 ? 8.688 -12.994 -11.926 1.00 93.38 186 ILE A C 1
ATOM 1454 O O . ILE A 1 186 ? 9.614 -12.722 -12.692 1.00 93.38 186 ILE A O 1
ATOM 1458 N N . ALA A 1 187 ? 8.510 -14.221 -11.433 1.00 91.62 187 ALA A N 1
ATOM 1459 C CA . ALA A 1 187 ? 9.421 -15.333 -11.690 1.00 91.62 187 ALA A CA 1
ATOM 1460 C C . ALA A 1 187 ? 9.504 -15.665 -13.186 1.00 91.62 187 ALA A C 1
ATOM 1462 O O . ALA A 1 187 ? 10.598 -15.825 -13.723 1.00 91.62 187 ALA A O 1
ATOM 1463 N N . GLY A 1 188 ? 8.365 -15.683 -13.881 1.00 94.25 188 GLY A N 1
ATOM 1464 C CA . GLY A 1 188 ? 8.284 -15.894 -15.323 1.00 94.25 188 GLY A CA 1
ATOM 1465 C C . GLY A 1 188 ? 9.002 -14.803 -16.115 1.00 94.25 188 GLY A C 1
ATOM 1466 O O . GLY A 1 188 ? 9.703 -15.112 -17.073 1.00 94.25 188 GLY A O 1
ATOM 1467 N N . SER A 1 189 ? 8.913 -13.539 -15.692 1.00 94.31 189 SER A N 1
ATOM 1468 C CA . SER A 1 189 ? 9.646 -12.432 -16.327 1.00 94.31 189 SER A CA 1
ATOM 1469 C C . SER A 1 189 ? 11.162 -12.575 -16.173 1.00 94.31 189 SER A C 1
ATOM 1471 O O . SER A 1 189 ? 11.907 -12.333 -17.124 1.00 94.31 189 SER A O 1
ATOM 1473 N N . VAL A 1 190 ? 11.627 -12.999 -14.993 1.00 92.81 190 VAL A N 1
ATOM 1474 C CA . VAL A 1 190 ? 13.050 -13.274 -14.742 1.00 92.81 190 VAL A CA 1
ATOM 1475 C C . VAL A 1 190 ? 13.519 -14.478 -15.560 1.00 92.81 190 VAL A C 1
ATOM 1477 O O . VAL A 1 190 ? 14.559 -14.402 -16.213 1.00 92.81 190 VAL A O 1
ATOM 1480 N N . TRP A 1 191 ? 12.733 -15.557 -15.579 1.00 93.94 191 TRP A N 1
ATOM 1481 C CA . TRP A 1 191 ? 13.028 -16.769 -16.341 1.00 93.94 191 TRP A CA 1
ATOM 1482 C C . TRP A 1 191 ? 13.109 -16.501 -17.847 1.00 93.94 191 TRP A C 1
ATOM 1484 O O . TRP A 1 191 ? 14.086 -16.895 -18.474 1.00 93.94 191 TRP A O 1
ATOM 1494 N N . LEU A 1 192 ? 12.151 -15.762 -18.416 1.00 93.50 192 LEU A N 1
ATOM 1495 C CA . LEU A 1 192 ? 12.164 -15.370 -19.831 1.00 93.50 192 LEU A CA 1
ATOM 1496 C C . LEU A 1 192 ? 13.399 -14.548 -20.196 1.00 93.50 192 LEU A C 1
ATOM 1498 O O . LEU A 1 192 ? 13.931 -14.678 -21.297 1.00 93.50 192 LEU A O 1
ATOM 1502 N N . SER A 1 193 ? 13.840 -13.685 -19.283 1.00 92.50 193 SER A N 1
ATOM 1503 C CA . SER A 1 193 ? 15.038 -12.883 -19.485 1.00 92.50 193 SER A CA 1
ATOM 1504 C C . SER A 1 193 ? 16.308 -13.737 -19.487 1.00 92.50 193 SER A C 1
ATOM 1506 O O . SER A 1 193 ? 17.160 -13.568 -20.359 1.00 92.50 193 SER A O 1
ATOM 1508 N N . TRP A 1 194 ? 16.412 -14.684 -18.552 1.00 92.88 194 TRP A N 1
ATOM 1509 C CA . TRP A 1 194 ? 17.510 -15.649 -18.506 1.00 92.88 194 TRP A CA 1
ATOM 1510 C C . TRP A 1 194 ? 17.533 -16.566 -19.733 1.00 92.88 194 TRP A C 1
ATOM 1512 O O . TRP A 1 194 ? 18.587 -16.737 -20.342 1.00 92.88 194 TRP A O 1
ATOM 1522 N N . ASP A 1 195 ? 16.383 -17.125 -20.120 1.00 94.00 195 ASP A N 1
ATOM 1523 C CA . ASP A 1 195 ? 16.263 -18.018 -21.276 1.00 94.00 195 ASP A CA 1
ATOM 1524 C C . ASP A 1 195 ? 16.688 -17.310 -22.569 1.00 94.00 195 ASP A C 1
ATOM 1526 O O . ASP A 1 195 ? 17.495 -17.834 -23.339 1.00 94.00 195 ASP A O 1
ATOM 1530 N N . TYR A 1 196 ? 16.243 -16.065 -22.761 1.00 92.56 196 TYR A N 1
ATOM 1531 C CA . TYR A 1 196 ? 16.645 -15.275 -23.919 1.00 92.56 196 TYR A CA 1
ATOM 1532 C C . TYR A 1 196 ? 18.160 -15.061 -23.977 1.00 92.56 196 TYR A C 1
ATOM 1534 O O . TYR A 1 196 ? 18.761 -15.307 -25.022 1.00 92.56 196 TYR A O 1
ATOM 1542 N N . ALA A 1 197 ? 18.784 -14.643 -22.870 1.00 89.06 197 ALA A N 1
ATOM 1543 C CA . ALA A 1 197 ? 20.225 -14.390 -22.826 1.00 89.06 197 ALA A CA 1
ATOM 1544 C C . ALA A 1 197 ? 21.062 -15.667 -22.949 1.00 89.06 197 ALA A C 1
ATOM 1546 O O . ALA A 1 197 ? 22.126 -15.650 -23.564 1.00 89.06 197 ALA A O 1
ATOM 1547 N N . ARG A 1 198 ? 20.567 -16.798 -22.431 1.00 89.50 198 ARG A N 1
ATOM 1548 C CA . ARG A 1 198 ? 21.193 -18.107 -22.642 1.00 89.50 198 ARG A CA 1
ATOM 1549 C C . ARG A 1 198 ? 21.232 -18.474 -24.127 1.00 89.50 198 ARG A C 1
ATOM 1551 O O . ARG A 1 198 ? 22.237 -19.007 -24.590 1.00 89.50 198 ARG A O 1
ATOM 1558 N N . ASN A 1 199 ? 20.151 -18.192 -24.851 1.00 90.38 199 ASN A N 1
ATOM 1559 C CA . ASN A 1 199 ? 20.018 -18.522 -26.270 1.00 90.38 199 ASN A CA 1
ATOM 1560 C C . ASN A 1 199 ? 20.658 -17.464 -27.196 1.00 90.38 199 ASN A C 1
ATOM 1562 O O . ASN A 1 199 ? 20.991 -17.782 -28.335 1.00 90.38 199 ASN A O 1
ATOM 1566 N N . HIS A 1 200 ? 20.874 -16.235 -26.708 1.00 87.56 200 HIS A N 1
ATOM 1567 C CA . HIS A 1 200 ? 21.455 -15.114 -27.459 1.00 87.56 200 HIS A CA 1
ATOM 1568 C C . HIS A 1 200 ? 22.542 -14.390 -26.638 1.00 87.56 200 HIS A C 1
ATOM 1570 O O . HIS A 1 200 ? 22.301 -13.285 -26.142 1.00 87.56 200 HIS A O 1
ATOM 1576 N N . PRO A 1 201 ? 23.744 -14.980 -26.485 1.00 80.75 201 PRO A N 1
ATOM 1577 C CA . PRO A 1 201 ? 24.819 -14.372 -25.708 1.00 80.75 201 PRO A CA 1
ATOM 1578 C C . PRO A 1 201 ? 25.255 -13.035 -26.314 1.00 80.75 201 PRO A C 1
ATOM 1580 O O . PRO A 1 201 ? 25.577 -12.957 -27.503 1.00 80.75 201 PRO A O 1
ATOM 1583 N N . ALA A 1 202 ? 25.302 -11.984 -25.497 1.00 73.62 202 ALA A N 1
ATOM 1584 C CA . ALA A 1 202 ? 25.715 -10.670 -25.969 1.00 73.62 202 ALA A CA 1
ATOM 1585 C C . ALA A 1 202 ? 27.223 -10.624 -26.314 1.00 73.62 202 ALA A C 1
ATOM 1587 O O . ALA A 1 202 ? 28.044 -11.264 -25.644 1.00 73.62 202 ALA A O 1
ATOM 1588 N N . PRO A 1 203 ? 27.634 -9.833 -27.324 1.00 73.94 203 PRO A N 1
ATOM 1589 C CA . PRO A 1 203 ? 29.047 -9.595 -27.605 1.00 73.94 203 PRO A CA 1
ATOM 1590 C C . PRO A 1 203 ? 29.737 -8.908 -26.414 1.00 73.94 203 PRO A C 1
ATOM 1592 O O . PRO A 1 203 ? 29.211 -7.950 -25.855 1.00 73.94 203 PRO A O 1
ATOM 1595 N N . LYS A 1 204 ? 30.966 -9.320 -26.065 1.00 59.12 204 LYS A N 1
ATOM 1596 C CA . LYS A 1 204 ? 31.727 -8.809 -24.896 1.00 59.12 204 LYS A CA 1
ATOM 1597 C C . LYS A 1 204 ? 32.009 -7.289 -24.896 1.00 59.12 204 LYS A C 1
ATOM 1599 O O . LYS A 1 204 ? 32.513 -6.770 -23.904 1.00 59.12 204 LYS A O 1
ATOM 1604 N N . THR A 1 205 ? 31.705 -6.575 -25.980 1.00 52.72 205 THR A N 1
ATOM 1605 C CA . THR A 1 205 ? 32.088 -5.168 -26.202 1.00 52.72 205 THR A CA 1
ATOM 1606 C C . THR A 1 205 ? 30.958 -4.160 -25.919 1.00 52.72 205 THR A C 1
ATOM 1608 O O . THR A 1 205 ? 31.202 -2.956 -25.926 1.00 52.72 205 THR A O 1
ATOM 1611 N N . SER A 1 206 ? 29.726 -4.587 -25.627 1.00 53.91 206 SER A N 1
ATOM 1612 C CA . SER A 1 206 ? 28.576 -3.678 -25.477 1.00 53.91 206 SER A CA 1
ATOM 1613 C C . SER A 1 206 ? 28.289 -3.293 -24.021 1.00 53.91 206 SER A C 1
ATOM 1615 O O . SER A 1 206 ? 27.268 -3.662 -23.447 1.00 53.91 206 SER A O 1
ATOM 1617 N N . ALA A 1 207 ? 29.154 -2.490 -23.397 1.00 58.88 207 ALA A N 1
ATOM 1618 C CA . ALA A 1 207 ? 28.735 -1.756 -22.201 1.00 58.88 207 ALA A CA 1
ATOM 1619 C C . ALA A 1 207 ? 27.771 -0.630 -22.622 1.00 58.88 207 ALA A C 1
ATOM 1621 O O . ALA A 1 207 ? 28.196 0.477 -22.939 1.00 58.88 207 ALA A O 1
ATOM 1622 N N . LEU A 1 208 ? 26.470 -0.922 -22.650 1.00 65.12 208 LEU A N 1
ATOM 1623 C CA . LEU A 1 208 ? 25.448 -0.001 -23.172 1.00 65.12 208 LEU A CA 1
ATOM 1624 C C . LEU A 1 208 ? 25.123 1.182 -22.244 1.00 65.12 208 LEU A C 1
ATOM 1626 O O . LEU A 1 208 ? 24.498 2.164 -22.664 1.00 65.12 208 LEU A O 1
ATOM 1630 N N . LEU A 1 209 ? 25.528 1.077 -20.976 1.00 70.06 209 LEU A N 1
ATOM 1631 C CA . LEU A 1 209 ? 25.497 2.165 -20.006 1.00 70.06 209 LEU A CA 1
ATOM 1632 C C . LEU A 1 209 ? 26.897 2.754 -19.845 1.00 70.06 209 LEU A C 1
ATOM 1634 O O . LEU A 1 209 ? 27.862 2.049 -19.528 1.00 70.06 209 LEU A O 1
ATOM 1638 N N . THR A 1 210 ? 26.979 4.069 -20.004 1.00 75.06 210 THR A N 1
ATOM 1639 C CA . THR A 1 210 ? 28.191 4.858 -19.779 1.00 75.06 210 THR A CA 1
ATOM 1640 C C . THR A 1 210 ? 28.671 4.738 -18.322 1.00 75.06 210 THR A C 1
ATOM 1642 O O . THR A 1 210 ? 27.870 4.483 -17.415 1.00 75.06 210 THR A O 1
ATOM 1645 N N . PRO A 1 211 ? 29.967 4.971 -18.030 1.00 77.94 211 PRO A N 1
ATOM 1646 C CA . PRO A 1 211 ? 30.472 4.997 -16.652 1.00 77.94 211 PRO A CA 1
ATOM 1647 C C . PRO A 1 211 ? 29.697 5.960 -15.737 1.00 77.94 211 PRO A C 1
ATOM 1649 O O . PRO A 1 211 ? 29.490 5.673 -14.557 1.00 77.94 211 PRO A O 1
ATOM 1652 N N . GLN A 1 212 ? 29.221 7.080 -16.290 1.00 72.62 212 GLN A N 1
ATOM 1653 C CA . GLN A 1 212 ? 28.386 8.049 -15.582 1.00 72.62 212 GLN A CA 1
ATOM 1654 C C . GLN A 1 212 ? 26.998 7.481 -15.244 1.00 72.62 212 GLN A C 1
ATOM 1656 O O . GLN A 1 212 ? 26.532 7.660 -14.119 1.00 72.62 212 GLN A O 1
ATOM 1661 N N . GLU A 1 213 ? 26.359 6.760 -16.170 1.00 73.69 213 GLU A N 1
ATOM 1662 C CA . GLU A 1 213 ? 25.083 6.071 -15.927 1.00 73.69 213 GLU A CA 1
ATOM 1663 C C . GLU A 1 213 ? 25.233 4.938 -14.900 1.00 73.69 213 GLU A C 1
ATOM 1665 O O . GLU A 1 213 ? 24.397 4.832 -14.006 1.00 73.69 213 GLU A O 1
ATOM 1670 N N . LYS A 1 214 ? 26.332 4.168 -14.938 1.00 74.88 214 LYS A N 1
ATOM 1671 C CA . LYS A 1 214 ? 26.640 3.143 -13.919 1.00 74.88 214 LYS A CA 1
ATOM 1672 C C . LYS A 1 214 ? 26.858 3.742 -12.528 1.00 74.88 214 LYS A C 1
ATOM 1674 O O . LYS A 1 214 ? 26.419 3.176 -11.528 1.00 74.88 214 LYS A O 1
ATOM 1679 N N . LYS A 1 215 ? 27.539 4.892 -12.434 1.00 77.81 215 LYS A N 1
ATOM 1680 C CA . LYS A 1 215 ? 27.701 5.612 -11.159 1.00 77.81 215 LYS A CA 1
ATOM 1681 C C . LYS A 1 215 ? 26.349 6.108 -10.641 1.00 77.81 215 LYS A C 1
ATOM 1683 O O . LYS A 1 215 ? 26.053 5.912 -9.468 1.00 77.81 215 LYS A O 1
ATOM 1688 N N . ALA A 1 216 ? 25.527 6.696 -11.513 1.00 71.56 216 ALA A N 1
ATOM 1689 C CA . ALA A 1 216 ? 24.184 7.152 -11.161 1.00 71.56 216 ALA A CA 1
ATOM 1690 C C . ALA A 1 216 ? 23.276 5.997 -10.705 1.00 71.56 216 ALA A C 1
ATOM 1692 O O . ALA A 1 216 ? 22.532 6.160 -9.746 1.00 71.56 216 ALA A O 1
ATOM 1693 N N . GLU A 1 217 ? 23.375 4.827 -11.339 1.00 73.56 217 GLU A N 1
ATOM 1694 C CA . GLU A 1 217 ? 22.662 3.611 -10.937 1.00 73.56 217 GLU A CA 1
ATOM 1695 C C . GLU A 1 217 ? 23.054 3.149 -9.532 1.00 73.56 217 GLU A C 1
ATOM 1697 O O . GLU A 1 217 ? 22.175 2.917 -8.706 1.00 73.56 217 GLU A O 1
ATOM 1702 N N . LYS A 1 218 ? 24.357 3.076 -9.223 1.00 78.88 218 LYS A N 1
ATOM 1703 C CA . LYS A 1 218 ? 24.824 2.726 -7.871 1.00 78.88 218 LYS A CA 1
ATOM 1704 C C . LYS A 1 218 ? 24.294 3.705 -6.826 1.00 78.88 218 LYS A C 1
ATOM 1706 O O . LYS A 1 218 ? 23.797 3.276 -5.791 1.00 78.88 218 LYS A O 1
ATOM 1711 N N . THR A 1 219 ? 24.352 5.007 -7.107 1.00 75.81 219 THR A N 1
ATOM 1712 C CA . THR A 1 219 ? 23.808 6.032 -6.207 1.00 75.81 219 THR A CA 1
ATOM 1713 C C . THR A 1 219 ? 22.295 5.881 -6.028 1.00 75.81 219 THR A C 1
ATOM 1715 O O . THR A 1 219 ? 21.813 5.903 -4.900 1.00 75.81 219 THR A O 1
ATOM 1718 N N . ALA A 1 220 ? 21.543 5.681 -7.113 1.00 72.62 220 ALA A N 1
ATOM 1719 C CA . ALA A 1 220 ? 20.099 5.464 -7.069 1.00 72.62 220 ALA A CA 1
ATOM 1720 C C . ALA A 1 220 ? 19.722 4.202 -6.282 1.00 72.62 220 ALA A C 1
ATOM 1722 O O . ALA A 1 220 ? 18.782 4.237 -5.491 1.00 72.62 220 ALA A O 1
ATOM 1723 N N . ALA A 1 221 ? 20.464 3.107 -6.461 1.00 75.94 221 ALA A N 1
ATOM 1724 C CA . ALA A 1 221 ? 20.261 1.871 -5.718 1.00 75.94 221 ALA A CA 1
ATOM 1725 C C . ALA A 1 221 ? 20.488 2.081 -4.216 1.00 75.94 221 ALA A C 1
ATOM 1727 O O . ALA A 1 221 ? 19.640 1.685 -3.424 1.00 75.94 221 ALA A O 1
ATOM 1728 N N . VAL A 1 222 ? 21.570 2.767 -3.826 1.00 81.44 222 VAL A N 1
ATOM 1729 C CA . VAL A 1 222 ? 21.837 3.100 -2.417 1.00 81.44 222 VAL A CA 1
ATOM 1730 C C . VAL A 1 222 ? 20.714 3.958 -1.839 1.00 81.44 222 VAL A C 1
ATOM 1732 O O . VAL A 1 222 ? 20.176 3.599 -0.801 1.00 81.44 222 VAL A O 1
ATOM 1735 N N . ILE A 1 223 ? 20.296 5.027 -2.527 1.00 79.88 223 ILE A N 1
ATOM 1736 C CA . ILE A 1 223 ? 19.178 5.877 -2.078 1.00 79.88 223 ILE A CA 1
ATOM 1737 C C . ILE A 1 223 ? 17.898 5.054 -1.913 1.00 79.88 223 ILE A C 1
ATOM 1739 O O . ILE A 1 223 ? 17.224 5.173 -0.896 1.00 79.88 223 ILE A O 1
ATOM 1743 N N . THR A 1 224 ? 17.574 4.203 -2.890 1.00 71.50 224 THR A N 1
ATOM 1744 C CA . THR A 1 224 ? 16.362 3.371 -2.861 1.00 71.50 224 THR A CA 1
ATOM 1745 C C . THR A 1 224 ? 16.401 2.392 -1.691 1.00 71.50 224 THR A C 1
ATOM 1747 O O . THR A 1 224 ? 15.432 2.295 -0.948 1.00 71.50 224 THR A O 1
ATOM 1750 N N . VAL A 1 225 ? 17.523 1.697 -1.481 1.00 79.81 225 VAL A N 1
ATOM 1751 C CA . VAL A 1 225 ? 17.693 0.755 -0.364 1.00 79.81 225 VAL A C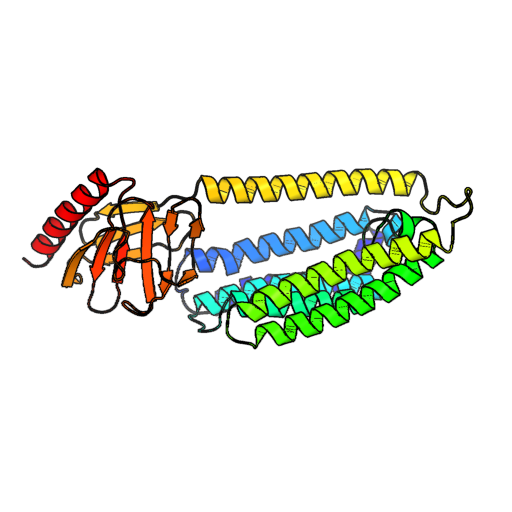A 1
ATOM 1752 C C . VAL A 1 225 ? 17.649 1.484 0.978 1.00 79.81 225 VAL A C 1
ATOM 1754 O O . VAL A 1 225 ? 16.975 1.018 1.889 1.00 79.81 225 VAL A O 1
ATOM 1757 N N . SER A 1 226 ? 18.301 2.642 1.100 1.00 81.31 226 SER A N 1
ATOM 1758 C CA . SER A 1 226 ? 18.239 3.477 2.302 1.00 81.31 226 SER A CA 1
ATOM 1759 C C . SER A 1 226 ? 16.821 3.957 2.600 1.00 81.31 226 SER A C 1
ATOM 1761 O O . SER A 1 226 ? 16.410 3.919 3.755 1.00 81.31 226 SER A O 1
ATOM 1763 N N . LEU A 1 227 ? 16.062 4.370 1.581 1.00 80.00 227 LEU A N 1
ATOM 1764 C CA . LEU A 1 227 ? 14.669 4.781 1.736 1.00 80.00 227 LEU A CA 1
ATOM 1765 C C . LEU A 1 227 ? 13.790 3.601 2.158 1.00 80.00 227 LEU A C 1
ATOM 1767 O O . LEU A 1 227 ? 13.029 3.730 3.109 1.00 80.00 227 LEU A O 1
ATOM 1771 N N . LEU A 1 228 ? 13.923 2.443 1.504 1.00 77.50 228 LEU A N 1
ATOM 1772 C CA . LEU A 1 228 ? 13.185 1.233 1.874 1.00 77.50 228 LEU A CA 1
ATOM 1773 C C . LEU A 1 228 ? 13.518 0.783 3.298 1.00 77.50 228 LEU A C 1
ATOM 1775 O O . LEU A 1 228 ? 12.614 0.422 4.042 1.00 77.50 228 LEU A O 1
ATOM 1779 N N . LEU A 1 229 ? 14.791 0.847 3.696 1.00 84.69 229 LEU A N 1
ATOM 1780 C CA . LEU A 1 229 ? 15.217 0.539 5.057 1.00 84.69 229 LEU A CA 1
ATOM 1781 C C . LEU A 1 229 ? 14.650 1.549 6.057 1.00 84.69 229 LEU A C 1
ATOM 1783 O O . LEU A 1 229 ? 14.154 1.143 7.097 1.00 84.69 229 LEU A O 1
ATOM 1787 N N . MET A 1 230 ? 14.678 2.845 5.745 1.00 83.94 230 MET A N 1
ATOM 1788 C CA . MET A 1 230 ? 14.094 3.888 6.592 1.00 83.94 230 MET A CA 1
ATOM 1789 C C . MET A 1 230 ? 12.586 3.688 6.764 1.00 83.94 230 MET A C 1
ATOM 1791 O O . MET A 1 230 ? 12.096 3.758 7.884 1.00 83.94 230 MET A O 1
ATOM 1795 N N . VAL A 1 231 ? 11.860 3.395 5.682 1.00 79.44 231 VAL A N 1
ATOM 1796 C CA . VAL A 1 231 ? 10.423 3.093 5.728 1.00 79.44 231 VAL A CA 1
ATOM 1797 C C . VAL A 1 231 ? 10.172 1.817 6.528 1.00 79.44 231 VAL A C 1
ATOM 1799 O O . VAL A 1 231 ? 9.303 1.812 7.389 1.00 79.44 231 VAL A O 1
ATOM 1802 N N . ALA A 1 232 ? 10.952 0.756 6.310 1.00 76.19 232 ALA A N 1
ATOM 1803 C CA . ALA A 1 232 ? 10.828 -0.490 7.060 1.00 76.19 232 ALA A CA 1
ATOM 1804 C C . ALA A 1 232 ? 11.119 -0.300 8.556 1.00 76.19 232 ALA A C 1
ATOM 1806 O O . ALA A 1 232 ? 10.403 -0.850 9.384 1.00 76.19 232 ALA A O 1
ATOM 1807 N N . LEU A 1 233 ? 12.125 0.505 8.909 1.00 82.94 233 LEU A N 1
ATOM 1808 C CA . LEU A 1 233 ? 12.427 0.880 10.291 1.00 82.94 233 LEU A CA 1
ATOM 1809 C C . LEU A 1 233 ? 11.332 1.767 10.886 1.00 82.94 233 LEU A C 1
ATOM 1811 O O . LEU A 1 233 ? 10.984 1.581 12.043 1.00 82.94 233 LEU A O 1
ATOM 1815 N N . GLY A 1 234 ? 10.770 2.693 10.109 1.00 76.81 234 GLY A N 1
ATOM 1816 C CA . GLY A 1 234 ? 9.659 3.545 10.527 1.00 76.81 234 GLY A CA 1
ATOM 1817 C C . GLY A 1 234 ? 8.393 2.739 10.801 1.00 76.81 234 GLY A C 1
ATOM 1818 O O . GLY A 1 234 ? 7.801 2.887 11.863 1.00 76.81 234 GLY A O 1
ATOM 1819 N N . ILE A 1 235 ? 8.028 1.827 9.895 1.00 76.38 235 ILE A N 1
ATOM 1820 C CA . ILE A 1 235 ? 6.937 0.867 10.103 1.00 76.38 235 ILE A CA 1
ATOM 1821 C C . ILE A 1 235 ? 7.265 -0.017 11.308 1.00 76.38 235 ILE A C 1
ATOM 1823 O O . ILE A 1 235 ? 6.446 -0.136 12.203 1.00 76.38 235 ILE A O 1
ATOM 1827 N N . GLY A 1 236 ? 8.467 -0.590 11.385 1.00 75.56 236 GLY A N 1
ATOM 1828 C CA . GLY A 1 236 ? 8.886 -1.427 12.510 1.00 75.56 236 GLY A CA 1
ATOM 1829 C C . GLY A 1 236 ? 8.795 -0.707 13.857 1.00 75.56 236 GLY A C 1
ATOM 1830 O O . GLY A 1 236 ? 8.289 -1.283 14.813 1.00 75.56 236 GLY A O 1
ATOM 1831 N N . ALA A 1 237 ? 9.212 0.558 13.924 1.00 80.62 237 ALA A N 1
ATOM 1832 C CA . ALA A 1 237 ? 9.080 1.399 15.108 1.00 80.62 237 ALA A CA 1
ATOM 1833 C C . ALA A 1 237 ? 7.613 1.711 15.420 1.00 80.62 237 ALA A C 1
ATOM 1835 O O . ALA A 1 237 ? 7.215 1.595 16.571 1.00 80.62 237 ALA A O 1
ATOM 1836 N N . LEU A 1 238 ? 6.799 2.040 14.411 1.00 78.69 238 LEU A N 1
ATOM 1837 C CA . LEU A 1 238 ? 5.363 2.267 14.579 1.00 78.69 238 LEU A CA 1
ATOM 1838 C C . LEU A 1 238 ? 4.673 1.026 15.165 1.00 78.69 238 LEU A C 1
ATOM 1840 O O . LEU A 1 238 ? 3.923 1.146 16.127 1.00 78.69 238 LEU A O 1
ATOM 1844 N N . LEU A 1 239 ? 4.969 -0.164 14.629 1.00 78.06 239 LEU A N 1
ATOM 1845 C CA . LEU A 1 239 ? 4.422 -1.435 15.112 1.00 78.06 239 LEU A CA 1
ATOM 1846 C C . LEU A 1 239 ? 4.950 -1.789 16.516 1.00 78.06 239 LEU A C 1
ATOM 1848 O O . LEU A 1 239 ? 4.198 -2.288 17.340 1.00 78.06 239 LEU A O 1
ATOM 1852 N N . ALA A 1 240 ? 6.230 -1.537 16.805 1.00 79.19 240 ALA A N 1
ATOM 1853 C CA . ALA A 1 240 ? 6.843 -1.881 18.093 1.00 79.19 240 ALA A CA 1
ATOM 1854 C C . ALA A 1 240 ? 6.458 -0.923 19.231 1.00 79.19 240 ALA A C 1
ATOM 1856 O O . ALA A 1 240 ? 6.445 -1.328 20.389 1.00 79.19 240 ALA A O 1
ATOM 1857 N N . LEU A 1 241 ? 6.175 0.340 18.906 1.00 84.56 241 LEU A N 1
ATOM 1858 C CA . LEU A 1 241 ? 5.762 1.376 19.857 1.00 84.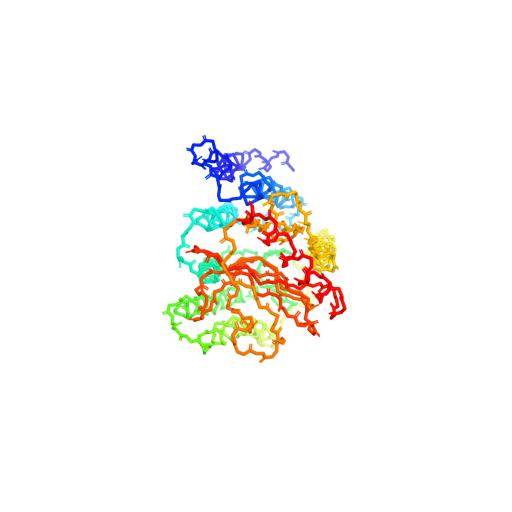56 241 LEU A CA 1
ATOM 1859 C C . LEU A 1 241 ? 4.238 1.525 19.930 1.00 84.56 241 LEU A C 1
ATOM 1861 O O . LEU A 1 241 ? 3.747 2.412 20.618 1.00 84.56 241 LEU A O 1
ATOM 1865 N N . SER A 1 242 ? 3.494 0.686 19.208 1.00 84.94 242 SER A N 1
ATOM 1866 C CA . SER A 1 242 ? 2.036 0.622 19.252 1.00 84.94 242 SER A CA 1
ATOM 1867 C C . SER A 1 242 ? 1.566 0.270 20.667 1.00 84.94 242 SER A C 1
ATOM 1869 O O . SER A 1 242 ? 1.907 -0.791 21.186 1.00 84.94 242 SER A O 1
ATOM 1871 N N . GLU A 1 243 ? 0.783 1.150 21.289 1.00 89.69 243 GLU A N 1
ATOM 1872 C CA . GLU A 1 243 ? 0.227 0.954 22.630 1.00 89.69 243 GLU A CA 1
ATOM 1873 C C . GLU A 1 243 ? -1.136 1.642 22.773 1.00 89.69 243 GLU A C 1
ATOM 1875 O O . GLU A 1 243 ? -1.458 2.583 22.042 1.00 89.69 243 GLU A O 1
ATOM 1880 N N . TYR A 1 244 ? -1.921 1.179 23.746 1.00 93.12 244 TYR A N 1
ATOM 1881 C CA . TYR A 1 244 ? -3.101 1.893 24.228 1.00 93.12 244 TYR A CA 1
ATOM 1882 C C . TYR A 1 244 ? -3.096 1.973 25.754 1.00 93.12 244 TYR A C 1
ATOM 1884 O O . TYR A 1 244 ? -2.484 1.146 26.441 1.00 93.12 244 TYR A O 1
ATOM 1892 N N . GLN A 1 245 ? -3.803 2.963 26.285 1.00 93.12 245 GLN A N 1
ATOM 1893 C CA . GLN A 1 245 ? -3.985 3.191 27.712 1.00 93.12 245 GLN A CA 1
ATOM 1894 C C . GLN A 1 245 ? -5.471 3.166 28.074 1.00 93.12 245 GLN A C 1
ATOM 1896 O O . GLN A 1 245 ? -6.339 3.499 27.267 1.00 93.12 245 GLN A O 1
ATOM 1901 N N . VAL A 1 246 ? -5.763 2.732 29.303 1.00 95.38 246 VAL A N 1
ATOM 1902 C CA . VAL A 1 246 ? -7.126 2.636 29.839 1.00 95.38 246 VAL A CA 1
ATOM 1903 C C . VAL A 1 246 ? -7.326 3.715 30.897 1.00 95.38 246 VAL A C 1
ATOM 1905 O O . VAL A 1 246 ? -6.860 3.592 32.031 1.00 95.38 246 VAL A O 1
ATOM 1908 N N . ASP A 1 247 ? -8.076 4.748 30.537 1.00 94.31 247 ASP A N 1
ATOM 1909 C CA . ASP A 1 247 ? -8.309 5.926 31.360 1.00 94.31 247 ASP A CA 1
ATOM 1910 C C . ASP A 1 247 ? -9.714 5.930 31.968 1.00 94.31 247 ASP A C 1
ATOM 1912 O O . ASP A 1 247 ? -10.732 6.149 31.303 1.00 94.31 247 ASP A O 1
ATOM 1916 N N . PHE A 1 248 ? -9.775 5.774 33.289 1.00 94.69 248 PHE A N 1
ATOM 1917 C CA . PHE A 1 248 ? -11.011 5.898 34.060 1.00 94.69 248 PHE A CA 1
ATOM 1918 C C . PHE A 1 248 ? -11.270 7.361 34.440 1.00 94.69 248 PHE A C 1
ATOM 1920 O O . PHE A 1 248 ? -10.915 7.819 35.534 1.00 94.69 248 PHE A O 1
ATOM 1927 N N . ARG A 1 249 ? -11.932 8.108 33.548 1.00 94.44 249 ARG A N 1
ATOM 1928 C CA . ARG A 1 249 ? -12.335 9.504 33.800 1.00 94.44 249 ARG A CA 1
ATOM 1929 C C . ARG A 1 249 ? -13.529 9.564 34.764 1.00 94.44 249 ARG A C 1
ATOM 1931 O O . ARG A 1 249 ? -13.957 8.547 35.313 1.00 94.44 249 ARG A O 1
ATOM 1938 N N . LYS A 1 250 ? -14.028 10.768 35.072 1.00 91.31 250 LYS A N 1
ATOM 1939 C CA . LYS A 1 250 ? -15.100 10.959 36.074 1.00 91.31 250 LYS A CA 1
ATOM 1940 C C . LYS A 1 250 ? -16.437 10.352 35.631 1.00 91.31 250 LYS A C 1
ATOM 1942 O O . LYS A 1 250 ? -17.073 9.686 36.436 1.00 91.31 250 LYS A O 1
ATOM 1947 N N . ASP A 1 251 ? -16.810 10.551 34.373 1.00 93.12 251 ASP A N 1
ATOM 1948 C CA . ASP A 1 251 ? -18.106 10.209 33.766 1.00 93.12 251 ASP A CA 1
ATOM 1949 C C . ASP A 1 251 ? -18.026 9.073 32.728 1.00 93.12 251 ASP A C 1
ATOM 1951 O O . ASP A 1 251 ? -19.038 8.450 32.400 1.00 93.12 251 ASP A O 1
ATOM 1955 N N . ARG A 1 252 ? -16.823 8.789 32.217 1.00 93.50 252 ARG A N 1
ATOM 1956 C CA . ARG A 1 252 ? -16.593 7.853 31.111 1.00 93.50 252 ARG A CA 1
ATOM 1957 C C . ARG A 1 252 ? -15.306 7.046 31.257 1.00 93.50 252 ARG A C 1
ATOM 1959 O O . ARG A 1 252 ? -14.344 7.505 31.875 1.00 93.50 252 ARG A O 1
ATOM 1966 N N . LEU A 1 253 ? -15.294 5.877 30.629 1.00 95.25 253 LEU A N 1
ATOM 1967 C CA . LEU A 1 253 ? -14.105 5.095 30.306 1.00 95.25 253 LEU A CA 1
ATOM 1968 C C . LEU A 1 253 ? -13.551 5.577 28.961 1.00 95.25 253 LEU A C 1
ATOM 1970 O O . LEU A 1 253 ? -14.329 5.758 28.024 1.00 95.25 253 LEU A O 1
ATOM 1974 N N . VAL A 1 254 ? -12.238 5.772 28.860 1.00 93.75 254 VAL A N 1
ATOM 1975 C CA . VAL A 1 254 ? -11.549 6.108 27.606 1.00 93.75 254 VAL A CA 1
ATOM 1976 C C . VAL A 1 254 ? -10.443 5.091 27.351 1.00 93.75 254 VAL A C 1
ATOM 1978 O O . VAL A 1 254 ? -9.690 4.751 28.258 1.00 93.75 254 VAL A O 1
ATOM 1981 N N . LEU A 1 255 ? -10.375 4.598 26.122 1.00 94.06 255 LEU A N 1
ATOM 1982 C CA . LEU A 1 255 ? -9.313 3.755 25.593 1.00 94.06 255 LEU A CA 1
ATOM 1983 C C . LEU A 1 255 ? -8.572 4.600 24.562 1.00 94.06 255 LEU A C 1
ATOM 1985 O O . LEU A 1 255 ? -9.081 4.804 23.461 1.00 94.06 255 LEU A O 1
ATOM 1989 N N . ASP A 1 256 ? -7.437 5.149 24.984 1.00 90.06 256 ASP A N 1
ATOM 1990 C CA . ASP A 1 256 ? -6.595 6.057 24.200 1.00 90.06 256 ASP A CA 1
ATOM 1991 C C . ASP A 1 256 ? -5.517 5.230 23.498 1.00 90.06 256 ASP A C 1
ATOM 1993 O O . ASP A 1 256 ? -4.769 4.515 24.170 1.00 90.06 256 ASP A O 1
ATOM 1997 N N . ALA A 1 257 ? -5.478 5.261 22.167 1.00 89.56 257 ALA A N 1
ATOM 1998 C CA . ALA A 1 257 ? -4.559 4.457 21.373 1.00 89.56 257 ALA A CA 1
ATOM 1999 C C . ALA A 1 257 ? -3.738 5.316 20.411 1.00 89.56 257 ALA A C 1
ATOM 2001 O O . ALA A 1 257 ? -4.245 6.158 19.680 1.00 89.56 257 ALA A O 1
ATOM 2002 N N . ASN A 1 258 ? -2.437 5.036 20.329 1.00 85.25 258 ASN A N 1
ATOM 2003 C CA . ASN A 1 258 ? -1.533 5.857 19.521 1.00 85.25 258 ASN A CA 1
ATOM 2004 C C . ASN A 1 258 ? -1.558 5.549 18.011 1.00 85.25 258 ASN A C 1
ATOM 2006 O O . ASN A 1 258 ? -1.048 6.329 17.208 1.00 85.25 258 ASN A O 1
ATOM 2010 N N . THR A 1 259 ? -2.097 4.393 17.621 1.00 81.56 259 THR A N 1
ATOM 2011 C CA . THR A 1 259 ? -2.075 3.864 16.241 1.00 81.56 259 THR A CA 1
ATOM 2012 C C . THR A 1 259 ? -3.411 3.242 15.826 1.00 81.56 259 THR A C 1
ATOM 2014 O O . THR A 1 259 ? -3.513 2.552 14.807 1.00 81.56 259 THR A O 1
ATOM 2017 N N . ALA A 1 260 ? -4.458 3.489 16.606 1.00 84.12 260 ALA A N 1
ATOM 2018 C CA . ALA A 1 260 ? -5.830 3.127 16.297 1.00 84.12 260 ALA A CA 1
ATOM 2019 C C . ALA A 1 260 ? -6.759 4.252 16.775 1.00 84.12 260 ALA A C 1
ATOM 2021 O O . ALA A 1 260 ? -6.355 5.027 17.635 1.00 84.12 260 ALA A O 1
ATOM 2022 N N . PRO A 1 261 ? -7.989 4.357 16.241 1.00 81.06 261 PRO A N 1
ATOM 2023 C CA . PRO A 1 261 ? -8.971 5.292 16.779 1.00 81.06 261 PRO A CA 1
ATOM 2024 C C . PRO A 1 261 ? -9.196 5.042 18.271 1.00 81.06 261 PRO A C 1
ATOM 2026 O O . PRO A 1 261 ? -9.144 3.886 18.692 1.00 81.06 261 PRO A O 1
ATOM 2029 N N . ASP A 1 262 ? -9.497 6.083 19.039 1.00 88.19 262 ASP A N 1
ATOM 2030 C CA . ASP A 1 262 ? -9.878 5.955 20.447 1.00 88.19 262 ASP A CA 1
ATOM 2031 C C . ASP A 1 262 ? -11.297 5.396 20.592 1.00 88.19 262 ASP A C 1
ATOM 2033 O O . ASP A 1 262 ? -12.143 5.549 19.705 1.00 88.19 262 ASP A O 1
ATOM 2037 N N . ALA A 1 263 ? -11.591 4.806 21.749 1.00 89.75 263 ALA A N 1
ATOM 2038 C CA . ALA A 1 263 ? -12.956 4.465 22.137 1.00 89.75 263 ALA A CA 1
ATOM 2039 C C . ALA A 1 263 ? -13.299 5.097 23.480 1.00 89.75 263 ALA A C 1
ATOM 2041 O O . ALA A 1 263 ? -12.494 5.109 24.409 1.00 89.75 263 ALA A O 1
ATOM 2042 N N . SER A 1 264 ? -14.525 5.599 23.617 1.00 91.69 264 SER A N 1
ATOM 2043 C CA . SER A 1 264 ? -14.995 6.124 24.896 1.00 91.69 264 SER A CA 1
ATOM 2044 C C . SER A 1 264 ? -16.436 5.736 25.165 1.00 91.69 264 SER A C 1
ATOM 2046 O O . SER A 1 264 ? -17.272 5.781 24.267 1.00 91.69 264 SER A O 1
ATOM 2048 N N . VAL A 1 265 ? -16.724 5.360 26.410 1.00 92.94 265 VAL A N 1
ATOM 2049 C CA . VAL A 1 265 ? -18.058 4.932 26.839 1.00 92.94 265 VAL A CA 1
ATOM 2050 C C . VAL A 1 265 ? -18.401 5.563 28.176 1.00 92.94 265 VAL A C 1
ATOM 2052 O O . VAL A 1 265 ? -17.661 5.438 29.151 1.00 92.94 265 VAL A O 1
ATOM 2055 N N . GLU A 1 266 ? -19.555 6.219 28.241 1.00 93.56 266 GLU A N 1
ATOM 2056 C CA . GLU A 1 266 ? -20.091 6.771 29.484 1.00 93.56 266 GLU A CA 1
ATOM 2057 C C . GLU A 1 266 ? -20.560 5.659 30.425 1.00 93.56 266 GLU A C 1
ATOM 2059 O O . GLU A 1 266 ? -21.287 4.749 30.017 1.00 93.56 266 GLU A O 1
ATOM 2064 N N . TYR A 1 267 ? -20.208 5.754 31.711 1.00 94.12 267 TYR A N 1
ATOM 2065 C CA . TYR A 1 267 ? -20.534 4.707 32.687 1.00 94.12 267 TYR A CA 1
ATOM 2066 C C . TYR A 1 267 ? -22.045 4.471 32.816 1.00 94.12 267 TYR A C 1
ATOM 2068 O O . TYR A 1 267 ? -22.483 3.328 32.945 1.00 94.12 267 TYR A O 1
ATOM 2076 N N . ALA A 1 268 ? -22.847 5.535 32.713 1.00 91.25 268 ALA A N 1
ATOM 2077 C CA . ALA A 1 268 ? -24.306 5.472 32.781 1.00 91.25 268 ALA A CA 1
ATOM 2078 C C . ALA A 1 268 ? -24.932 4.638 31.644 1.00 91.25 268 ALA A C 1
ATOM 2080 O O . ALA A 1 268 ? -26.017 4.077 31.802 1.00 91.25 268 ALA A O 1
ATOM 2081 N N . GLN A 1 269 ? -24.249 4.518 30.500 1.00 93.81 269 GLN A N 1
ATOM 2082 C CA . GLN A 1 269 ? -24.744 3.781 29.334 1.00 93.81 269 GLN A CA 1
ATOM 2083 C C . GLN A 1 269 ? -24.416 2.281 29.390 1.00 93.81 269 GLN A C 1
ATOM 2085 O O . GLN A 1 269 ? -24.989 1.495 28.625 1.00 93.81 269 GLN A O 1
ATOM 2090 N N . ILE A 1 270 ? -23.522 1.865 30.294 1.00 94.62 270 ILE A N 1
ATOM 2091 C CA . ILE A 1 270 ? -23.077 0.476 30.422 1.00 94.62 270 ILE A CA 1
ATOM 2092 C C . ILE A 1 270 ? -24.174 -0.365 31.085 1.00 94.62 270 ILE A C 1
ATOM 2094 O O . ILE A 1 270 ? -24.578 -0.152 32.235 1.00 94.62 270 ILE A O 1
ATOM 2098 N N . ARG A 1 271 ? -24.663 -1.369 30.352 1.00 93.06 271 ARG A N 1
ATOM 2099 C CA . ARG A 1 271 ? -25.744 -2.262 30.797 1.00 93.06 271 ARG A CA 1
ATOM 2100 C C . ARG A 1 271 ? -25.220 -3.573 31.362 1.00 93.06 271 ARG A C 1
ATOM 2102 O O . ARG A 1 271 ? -25.761 -4.049 32.356 1.00 93.06 271 ARG A O 1
ATOM 2109 N N . ARG A 1 272 ? -24.173 -4.131 30.752 1.00 92.69 272 ARG A N 1
ATOM 2110 C CA . ARG A 1 272 ? -23.576 -5.420 31.123 1.00 92.69 272 ARG A CA 1
ATOM 2111 C C . ARG A 1 272 ? -22.055 -5.303 31.116 1.00 92.69 272 ARG A C 1
ATOM 2113 O O . ARG A 1 272 ? -21.496 -4.695 30.208 1.00 92.69 272 ARG A O 1
ATOM 2120 N N . ILE A 1 273 ? -21.416 -5.894 32.122 1.00 94.75 273 ILE A N 1
ATOM 2121 C CA . ILE A 1 273 ? -19.958 -6.000 32.231 1.00 94.75 273 ILE A CA 1
ATOM 2122 C C . ILE A 1 273 ? -19.624 -7.458 32.526 1.00 94.75 273 ILE A C 1
ATOM 2124 O O . ILE A 1 273 ? -20.189 -8.040 33.455 1.00 94.75 273 ILE A O 1
ATOM 2128 N N . GLN A 1 274 ? -18.706 -8.045 31.769 1.00 93.81 274 GLN A N 1
ATOM 2129 C CA . GLN A 1 274 ? -18.226 -9.407 31.983 1.00 93.81 274 GLN A CA 1
ATOM 2130 C C . GLN A 1 274 ? -16.707 -9.449 31.928 1.00 93.81 274 GLN A C 1
ATOM 2132 O O . GLN A 1 274 ? -16.100 -8.696 31.174 1.00 93.81 274 GLN A O 1
ATOM 2137 N N . LEU A 1 275 ? -16.120 -10.336 32.723 1.00 93.56 275 LEU A N 1
ATOM 2138 C CA . LEU A 1 275 ? -14.732 -10.749 32.583 1.00 93.56 275 LEU A CA 1
ATOM 2139 C C . LEU A 1 275 ? -14.750 -12.127 31.926 1.00 93.56 275 LEU A C 1
ATOM 2141 O O . LEU A 1 275 ? -15.405 -13.033 32.442 1.00 93.56 275 LEU A O 1
ATOM 2145 N N . VAL A 1 276 ? -14.091 -12.249 30.784 1.00 91.38 276 VAL A N 1
ATOM 2146 C CA . VAL A 1 276 ? -14.127 -13.430 29.922 1.00 91.38 276 VAL A CA 1
ATOM 2147 C C . VAL A 1 276 ? -12.692 -13.847 29.616 1.00 91.38 276 VAL A C 1
ATOM 2149 O O . VAL A 1 276 ? -11.827 -12.991 29.441 1.00 91.38 276 VAL A O 1
ATOM 2152 N N . GLU A 1 277 ? -12.411 -15.144 29.577 1.00 87.38 277 GLU A N 1
ATOM 2153 C CA . GLU A 1 277 ? -11.082 -15.629 29.196 1.00 87.38 277 GLU A CA 1
ATOM 2154 C C . GLU A 1 277 ? -10.828 -15.418 27.692 1.00 87.38 277 GLU A C 1
ATOM 2156 O O . GLU A 1 277 ? -11.755 -15.300 26.890 1.00 87.38 277 GLU A O 1
ATOM 2161 N N . ALA A 1 278 ? -9.557 -15.308 27.301 1.00 71.12 278 ALA A N 1
ATOM 2162 C CA . ALA A 1 278 ? -9.176 -14.944 25.931 1.00 71.12 278 ALA A CA 1
ATOM 2163 C C . ALA A 1 278 ? -9.544 -16.001 24.871 1.00 71.12 278 ALA A C 1
ATOM 2165 O O . ALA A 1 278 ? -9.606 -15.685 23.683 1.00 71.12 278 ALA A O 1
ATOM 2166 N N . ASP A 1 279 ? -9.739 -17.247 25.295 1.00 73.81 279 ASP A N 1
ATOM 2167 C CA . ASP A 1 279 ? -10.100 -18.402 24.473 1.00 73.81 279 ASP A CA 1
ATOM 2168 C C . ASP A 1 279 ? -11.616 -18.596 24.321 1.00 73.81 279 ASP A C 1
ATOM 2170 O O . ASP A 1 279 ? -12.052 -19.446 23.541 1.00 73.81 279 ASP A O 1
ATOM 2174 N N . ASP A 1 280 ? -12.427 -17.800 25.020 1.00 80.50 280 ASP A N 1
ATOM 2175 C CA . ASP A 1 280 ? -13.878 -17.862 24.908 1.00 80.50 280 ASP A CA 1
ATOM 2176 C C . ASP A 1 280 ? -14.336 -17.419 23.499 1.00 80.50 280 ASP A C 1
ATOM 2178 O O . ASP A 1 280 ? -13.946 -16.344 23.023 1.00 80.50 280 ASP A O 1
ATOM 2182 N N . PRO A 1 281 ? -15.196 -18.199 22.817 1.00 74.06 281 PRO A N 1
ATOM 2183 C CA . PRO A 1 281 ? -15.748 -17.841 21.512 1.00 74.06 281 PRO A CA 1
ATOM 2184 C C . PRO A 1 281 ? -16.473 -16.487 21.463 1.00 74.06 281 PRO A C 1
ATOM 2186 O O . PRO A 1 281 ? -16.493 -15.862 20.401 1.00 74.06 281 PRO A O 1
ATOM 2189 N N . GLU A 1 282 ? -17.072 -16.033 22.570 1.00 69.88 282 GLU A N 1
ATOM 2190 C CA . GLU A 1 282 ? -17.732 -14.723 22.683 1.00 69.88 282 GLU A CA 1
ATOM 2191 C C . GLU A 1 282 ? -16.687 -13.589 22.743 1.00 69.88 282 GLU A C 1
ATOM 2193 O O . GLU A 1 282 ? -16.918 -12.496 22.232 1.00 69.88 282 GLU A O 1
ATOM 2198 N N . ALA A 1 283 ? -15.499 -13.857 23.294 1.00 69.94 283 ALA A N 1
ATOM 2199 C CA . ALA A 1 283 ? -14.394 -12.905 23.428 1.00 69.94 283 ALA A CA 1
ATOM 2200 C C . ALA A 1 283 ? -13.348 -12.978 22.302 1.00 69.94 283 ALA A C 1
ATOM 2202 O O . ALA A 1 283 ? -12.447 -12.126 22.247 1.00 69.94 283 ALA A O 1
ATOM 2203 N N . ALA A 1 284 ? -13.459 -13.963 21.410 1.00 77.69 284 ALA A N 1
ATOM 2204 C CA . ALA A 1 284 ? -12.542 -14.165 20.301 1.00 77.69 284 ALA A CA 1
ATOM 2205 C C . ALA A 1 284 ? -12.466 -12.931 19.386 1.00 77.69 284 ALA A C 1
ATOM 2207 O O . ALA A 1 284 ? -13.444 -12.206 19.159 1.00 77.69 284 ALA A O 1
ATOM 2208 N N . ALA A 1 285 ? -11.272 -12.686 18.846 1.00 77.31 285 ALA A N 1
ATOM 2209 C CA . ALA A 1 285 ? -11.051 -11.588 17.921 1.00 77.31 285 ALA A CA 1
ATOM 2210 C C . ALA A 1 285 ? -11.887 -11.777 16.645 1.00 77.31 285 ALA A C 1
ATOM 2212 O O . ALA A 1 285 ? -11.848 -12.823 15.996 1.00 77.31 285 ALA A O 1
ATOM 2213 N N . GLY A 1 286 ? -12.652 -10.746 16.290 1.00 82.19 286 GLY A N 1
ATOM 2214 C CA . GLY A 1 286 ? -13.354 -10.666 15.019 1.00 82.19 286 GLY A CA 1
ATOM 2215 C C . GLY A 1 286 ? -12.430 -10.353 13.844 1.00 82.19 286 GLY A C 1
ATOM 2216 O O . GLY A 1 286 ? -11.208 -10.258 13.968 1.00 82.19 286 GLY A O 1
ATOM 2217 N N . SER A 1 287 ? -13.036 -10.113 12.685 1.00 81.75 287 SER A N 1
ATOM 2218 C CA . SER A 1 287 ? -12.324 -9.543 11.543 1.00 81.75 287 SER A CA 1
ATOM 2219 C C . SER A 1 287 ? -12.032 -8.068 11.806 1.00 81.75 287 SER A C 1
ATOM 2221 O O . SER A 1 287 ? -12.928 -7.301 12.154 1.00 81.75 287 SER A O 1
ATOM 2223 N N . LYS A 1 288 ? -10.772 -7.657 11.642 1.00 85.69 288 LYS A N 1
ATOM 2224 C CA . LYS A 1 288 ? -10.369 -6.258 11.807 1.00 85.69 288 LYS A CA 1
ATOM 2225 C C . LYS A 1 288 ? -10.997 -5.395 10.710 1.00 85.69 288 LYS A C 1
ATOM 2227 O O . LYS A 1 288 ? -10.772 -5.656 9.530 1.00 85.69 288 LYS A O 1
ATOM 2232 N N . VAL A 1 289 ? -11.715 -4.347 11.109 1.00 79.38 289 VAL A N 1
ATOM 2233 C CA . VAL A 1 289 ? -12.251 -3.327 10.197 1.00 79.38 289 VAL A CA 1
ATOM 2234 C C . VAL A 1 289 ? -11.229 -2.204 10.039 1.00 79.38 289 VAL A C 1
ATOM 2236 O O . VAL A 1 289 ? -10.785 -1.925 8.928 1.00 79.38 289 VAL A O 1
ATOM 2239 N N . ILE A 1 290 ? -10.800 -1.607 11.155 1.00 75.38 290 ILE A N 1
ATOM 2240 C CA . ILE A 1 290 ? -9.773 -0.560 11.186 1.00 75.38 290 ILE A CA 1
ATOM 2241 C C . ILE A 1 290 ? -8.980 -0.615 12.493 1.00 75.38 290 ILE A C 1
ATOM 2243 O O . ILE A 1 290 ? -9.524 -0.959 13.538 1.00 75.38 290 ILE A O 1
ATOM 2247 N N . GLY A 1 291 ? -7.692 -0.280 12.426 1.00 81.31 291 GLY A N 1
ATOM 2248 C CA . GLY A 1 291 ? -6.775 -0.289 13.563 1.00 81.31 291 GLY A CA 1
ATOM 2249 C C . GLY A 1 291 ? -5.654 -1.313 13.409 1.00 81.31 291 GLY A C 1
ATOM 2250 O O . GLY A 1 291 ? -5.258 -1.700 12.298 1.00 81.31 291 GLY A O 1
ATOM 2251 N N . TYR A 1 292 ? -5.148 -1.783 14.537 1.00 83.44 292 TYR A N 1
ATOM 2252 C CA . TYR A 1 292 ? -3.935 -2.572 14.644 1.00 83.44 292 TYR A CA 1
ATOM 2253 C C . TYR A 1 292 ? -4.227 -3.988 15.162 1.00 83.44 292 TYR A C 1
ATOM 2255 O O . TYR A 1 292 ? -5.026 -4.187 16.072 1.00 83.44 292 TYR A O 1
ATOM 2263 N N . ASN A 1 293 ? -3.590 -4.982 14.539 1.00 85.31 293 ASN A N 1
ATOM 2264 C CA . ASN A 1 293 ? -3.564 -6.368 15.008 1.00 85.31 293 ASN A CA 1
ATOM 2265 C C . ASN A 1 293 ? -2.183 -6.940 14.670 1.00 85.31 293 ASN A C 1
ATOM 2267 O O . ASN A 1 293 ? -1.882 -7.175 13.496 1.00 85.31 293 ASN A O 1
ATOM 2271 N N . GLY A 1 294 ? -1.334 -7.083 15.683 1.00 82.56 294 GLY A N 1
ATOM 2272 C CA . GLY A 1 294 ? 0.036 -7.558 15.526 1.00 82.56 294 GLY A CA 1
ATOM 2273 C C . GLY A 1 294 ? 0.765 -7.653 16.861 1.00 82.56 294 GLY A C 1
ATOM 2274 O O . GLY A 1 294 ? 0.418 -6.967 17.814 1.00 82.56 294 GLY A O 1
ATOM 2275 N N . PHE A 1 295 ? 1.776 -8.522 16.944 1.00 82.75 295 PHE A N 1
ATOM 2276 C CA . PHE A 1 295 ? 2.617 -8.693 18.142 1.00 82.75 295 PHE A CA 1
ATOM 2277 C C . PHE A 1 295 ? 1.833 -8.924 19.451 1.00 82.75 295 PHE A C 1
ATOM 2279 O O . PHE A 1 295 ? 2.260 -8.504 20.520 1.00 82.75 295 PHE A O 1
ATOM 2286 N N . GLY A 1 296 ? 0.686 -9.608 19.366 1.00 84.94 296 GLY A N 1
ATOM 2287 C CA . GLY A 1 296 ? -0.162 -9.872 20.528 1.00 84.94 296 GLY A CA 1
ATOM 2288 C C . GLY A 1 296 ? -0.911 -8.641 21.038 1.00 84.94 296 GLY A C 1
ATOM 2289 O O . GLY A 1 296 ? -1.311 -8.632 22.191 1.00 84.94 296 GLY A O 1
ATOM 2290 N N . LEU A 1 297 ? -1.102 -7.610 20.217 1.00 89.44 297 LEU A N 1
ATOM 2291 C CA . LEU A 1 297 ? -1.895 -6.437 20.557 1.00 89.44 297 LEU A CA 1
ATOM 2292 C C . LEU A 1 297 ? -2.958 -6.193 19.478 1.00 89.44 297 LEU A C 1
ATOM 2294 O O . LEU A 1 297 ? -2.669 -6.192 18.279 1.00 89.44 297 LEU A O 1
ATOM 2298 N N . GLU A 1 298 ? -4.196 -5.988 19.918 1.00 91.12 298 GLU A N 1
ATOM 2299 C CA . GLU A 1 298 ? -5.368 -5.769 19.073 1.00 91.12 298 GLU A CA 1
ATOM 2300 C C . GLU A 1 298 ? -6.055 -4.480 19.508 1.00 91.12 298 GLU A C 1
ATOM 2302 O O . GLU A 1 298 ? -6.564 -4.420 20.620 1.00 91.12 298 GLU A O 1
ATOM 2307 N N . MET A 1 299 ? -6.079 -3.453 18.660 1.00 92.44 299 MET A N 1
ATOM 2308 C CA . MET A 1 299 ? -6.707 -2.169 18.983 1.00 92.44 299 MET A CA 1
ATOM 2309 C C . MET A 1 299 ? -7.437 -1.564 17.786 1.00 92.44 299 MET A C 1
ATOM 2311 O O . MET A 1 299 ? -6.920 -1.569 16.669 1.00 92.44 299 MET A O 1
ATOM 2315 N N . GLY A 1 300 ? -8.638 -1.040 18.016 1.00 90.75 300 GLY A N 1
ATOM 2316 C CA . GLY A 1 300 ? -9.462 -0.375 17.008 1.00 90.75 300 GLY A CA 1
ATOM 2317 C C . GLY A 1 300 ? -10.849 -0.997 16.869 1.00 90.75 300 GLY A C 1
ATOM 2318 O O . GLY A 1 300 ? -11.453 -1.437 17.845 1.00 90.75 300 GLY A O 1
ATOM 2319 N N . THR A 1 301 ? -11.379 -1.012 15.645 1.00 88.62 301 THR A N 1
ATOM 2320 C CA . THR A 1 301 ? -12.730 -1.509 15.342 1.00 88.62 301 THR A CA 1
ATOM 2321 C C . THR A 1 301 ? -12.671 -2.873 14.670 1.00 88.62 301 THR A C 1
ATOM 2323 O O . THR A 1 301 ? -11.964 -3.076 13.677 1.00 88.62 301 THR A O 1
ATOM 2326 N N . PHE A 1 302 ? -13.457 -3.801 15.200 1.00 90.06 302 PHE A N 1
ATOM 2327 C CA . PHE A 1 302 ? -13.549 -5.189 14.769 1.00 90.06 302 PHE A CA 1
ATOM 2328 C C . PHE A 1 302 ? -15.005 -5.556 14.482 1.00 90.06 302 PHE A C 1
ATOM 2330 O O . PHE A 1 302 ? -15.933 -4.866 14.902 1.00 90.06 302 PHE A O 1
ATOM 2337 N N . GLU A 1 303 ? -15.200 -6.644 13.746 1.00 86.38 303 GLU A N 1
ATOM 2338 C CA . GLU A 1 303 ? -16.520 -7.166 13.414 1.00 86.38 303 GLU A CA 1
ATOM 2339 C C . GLU A 1 303 ? -16.576 -8.686 13.599 1.00 86.38 303 GLU A C 1
ATOM 2341 O O . GLU A 1 303 ? -15.723 -9.417 13.088 1.00 86.38 303 GLU A O 1
ATOM 2346 N N . ASN A 1 304 ? -17.567 -9.177 14.346 1.00 87.50 304 ASN A N 1
ATOM 2347 C CA . ASN A 1 304 ? -17.824 -10.609 14.508 1.00 87.50 304 ASN A CA 1
ATOM 2348 C C . ASN A 1 304 ? -19.334 -10.909 14.548 1.00 87.50 304 ASN A C 1
ATOM 2350 O O . ASN A 1 304 ? -20.170 -10.008 14.599 1.00 87.50 304 ASN A O 1
ATOM 2354 N N . SER A 1 305 ? -19.693 -12.194 14.524 1.00 85.12 305 SER A N 1
ATOM 2355 C CA . SER A 1 305 ? -21.094 -12.635 14.530 1.00 85.12 305 SER A CA 1
ATOM 2356 C C . SER A 1 305 ? -21.825 -12.405 15.858 1.00 85.12 305 SER A C 1
ATOM 2358 O O . SER A 1 305 ? -23.049 -12.473 15.879 1.00 85.12 305 SER A O 1
ATOM 2360 N N . TRP A 1 306 ? -21.099 -12.170 16.954 1.00 84.94 306 TRP A N 1
ATOM 2361 C CA . TRP A 1 306 ? -21.664 -12.029 18.299 1.00 84.94 306 TRP A CA 1
ATOM 2362 C C . TRP A 1 306 ? -22.042 -10.584 18.627 1.00 84.94 306 TRP A C 1
ATOM 2364 O O . TRP A 1 306 ? -23.139 -10.321 19.111 1.00 84.94 306 TRP A O 1
ATOM 2374 N N . PHE A 1 307 ? -21.141 -9.647 18.344 1.00 85.88 307 PHE A N 1
ATOM 2375 C CA . PHE A 1 307 ? -21.271 -8.235 18.694 1.00 85.88 307 PHE A CA 1
ATOM 2376 C C . PHE A 1 307 ? -21.593 -7.341 17.493 1.00 85.88 307 PHE A C 1
ATOM 2378 O O . PHE A 1 307 ? -21.895 -6.165 17.682 1.00 85.88 307 PHE A O 1
ATOM 2385 N N . GLY A 1 308 ? -21.525 -7.859 16.261 1.00 86.56 308 GLY A N 1
ATOM 2386 C CA . GLY A 1 308 ? -21.523 -7.014 15.069 1.00 86.56 308 GLY A CA 1
ATOM 2387 C C . GLY A 1 308 ? -20.239 -6.189 15.022 1.00 86.56 308 GLY A C 1
ATOM 2388 O O . GLY A 1 308 ? -19.165 -6.728 15.284 1.00 86.56 308 GLY A O 1
ATOM 2389 N N . ARG A 1 309 ? -20.335 -4.890 14.713 1.00 88.38 309 ARG A N 1
ATOM 2390 C CA . ARG A 1 309 ? -19.212 -3.946 14.820 1.00 88.38 309 ARG A CA 1
ATOM 2391 C C . ARG A 1 309 ? -19.005 -3.517 16.271 1.00 88.38 309 ARG A C 1
ATOM 2393 O O . ARG A 1 309 ? -19.935 -3.043 16.917 1.00 88.38 309 ARG A O 1
ATOM 2400 N N . TYR A 1 310 ? -17.780 -3.652 16.759 1.00 91.25 310 TYR A N 1
ATOM 2401 C CA . TYR A 1 310 ? -17.417 -3.364 18.142 1.00 91.25 310 TYR A CA 1
ATOM 2402 C C . TYR A 1 310 ? -15.992 -2.822 18.245 1.00 91.25 310 TYR A C 1
ATOM 2404 O O . TYR A 1 310 ? -15.174 -2.978 17.336 1.00 91.25 310 TYR A O 1
ATOM 2412 N N . HIS A 1 311 ? -15.692 -2.196 19.377 1.00 92.75 311 HIS A N 1
ATOM 2413 C CA . HIS A 1 311 ? -14.360 -1.691 19.677 1.00 92.75 311 HIS A CA 1
ATOM 2414 C C . HIS A 1 311 ? -13.582 -2.715 20.497 1.00 92.75 311 HIS A C 1
ATOM 2416 O O . HIS A 1 311 ? -14.116 -3.296 21.444 1.00 92.75 311 HIS A O 1
ATOM 2422 N N . ARG A 1 312 ? -12.316 -2.937 20.152 1.00 92.81 312 ARG A N 1
ATOM 2423 C CA . ARG A 1 312 ? -11.464 -3.927 20.811 1.00 92.81 312 ARG A CA 1
ATOM 2424 C C . ARG A 1 312 ? -10.095 -3.335 21.103 1.00 92.81 312 ARG A C 1
ATOM 2426 O O . ARG A 1 312 ? -9.517 -2.785 20.181 1.00 92.81 312 ARG A O 1
ATOM 2433 N N . TYR A 1 313 ? -9.611 -3.472 22.340 1.00 94.38 313 TYR A N 1
ATOM 2434 C CA . TYR A 1 313 ? -8.294 -3.026 22.828 1.00 94.38 313 TYR A CA 1
ATOM 2435 C C . TYR A 1 313 ? -7.726 -4.070 23.790 1.00 94.38 313 TYR A C 1
ATOM 2437 O O . TYR A 1 313 ? -7.978 -4.021 24.991 1.00 94.38 313 TYR A O 1
ATOM 2445 N N . VAL A 1 314 ? -7.040 -5.078 23.264 1.00 93.50 314 VAL A N 1
ATOM 2446 C CA . VAL A 1 314 ? -6.669 -6.287 24.003 1.00 93.50 314 VAL A CA 1
ATOM 2447 C C . VAL A 1 314 ? -5.191 -6.600 23.820 1.00 93.50 314 VAL A C 1
ATOM 2449 O O . VAL A 1 314 ? -4.693 -6.671 22.697 1.00 93.50 314 VAL A O 1
ATOM 2452 N N . HIS A 1 315 ? -4.517 -6.854 24.940 1.00 90.81 315 HIS A N 1
ATOM 2453 C CA . HIS A 1 315 ? -3.224 -7.524 24.989 1.00 90.81 315 HIS A CA 1
ATOM 2454 C C . HIS A 1 315 ? -3.448 -9.043 25.050 1.00 90.81 315 HIS A C 1
ATOM 2456 O O . HIS A 1 315 ? -4.164 -9.562 25.909 1.00 90.81 315 HIS A O 1
ATOM 2462 N N . GLY A 1 316 ? -2.842 -9.768 24.117 1.00 85.06 316 GLY A N 1
ATOM 2463 C CA . GLY A 1 316 ? -2.950 -11.211 23.973 1.00 85.06 316 GLY A CA 1
ATOM 2464 C C . GLY A 1 316 ? -2.432 -11.954 25.203 1.00 85.06 316 GLY A C 1
ATOM 2465 O O . GLY A 1 316 ? -1.442 -11.562 25.818 1.00 85.06 316 GLY A O 1
ATOM 2466 N N . GLY A 1 317 ? -3.106 -13.050 25.553 1.00 81.62 317 GLY A N 1
ATOM 2467 C CA . GLY A 1 317 ? -2.758 -13.878 26.712 1.00 81.62 317 GLY A CA 1
ATOM 2468 C C . GLY A 1 317 ? -3.340 -13.404 28.048 1.00 81.62 317 GLY A C 1
ATOM 2469 O O . GLY A 1 317 ? -3.119 -14.075 29.053 1.00 81.62 317 GLY A O 1
ATOM 2470 N N . SER A 1 318 ? -4.099 -12.303 28.069 1.00 81.56 318 SER A N 1
ATOM 2471 C CA . SER A 1 318 ? -4.861 -11.850 29.242 1.00 81.56 318 SER A CA 1
ATOM 2472 C C . SER A 1 318 ? -6.366 -12.059 29.038 1.00 81.56 318 SER A C 1
ATOM 2474 O O . SER A 1 318 ? -6.833 -11.930 27.904 1.00 81.56 318 SER A O 1
ATOM 2476 N N . PRO A 1 319 ? -7.150 -12.330 30.101 1.00 91.31 319 PRO A N 1
ATOM 2477 C CA . PRO A 1 319 ? -8.605 -12.267 30.014 1.00 91.31 319 PRO A CA 1
ATOM 2478 C C . PRO A 1 319 ? -9.048 -10.868 29.583 1.00 91.31 319 PRO A C 1
ATOM 2480 O O . PRO A 1 319 ? -8.335 -9.882 29.775 1.00 91.31 319 PRO A O 1
ATOM 2483 N N . VAL A 1 320 ? -10.244 -10.773 29.018 1.00 93.75 320 VAL A N 1
ATOM 2484 C CA . VAL A 1 320 ? -10.805 -9.533 28.487 1.00 93.75 320 VAL A CA 1
ATOM 2485 C C . VAL A 1 320 ? -12.050 -9.115 29.254 1.00 93.75 320 VAL A C 1
ATOM 2487 O O . VAL A 1 320 ? -12.823 -9.930 29.754 1.00 93.75 320 VAL A O 1
ATOM 2490 N N . ILE A 1 321 ? -12.266 -7.810 29.329 1.00 94.94 321 ILE A N 1
ATOM 2491 C CA . ILE A 1 321 ? -13.471 -7.196 29.866 1.00 94.94 321 ILE A CA 1
ATOM 2492 C C . ILE A 1 321 ? -14.379 -6.862 28.694 1.00 94.94 321 ILE A C 1
ATOM 2494 O O . ILE A 1 321 ? -13.996 -6.099 27.811 1.00 94.94 321 ILE A O 1
ATOM 2498 N N . VAL A 1 322 ? -15.596 -7.393 28.708 1.00 94.19 322 VAL A N 1
ATOM 2499 C CA . VAL A 1 322 ? -16.649 -7.049 27.752 1.00 94.19 322 VAL A CA 1
ATOM 2500 C C . VAL A 1 322 ? -17.607 -6.077 28.430 1.00 94.19 322 VAL A C 1
ATOM 2502 O O . VAL A 1 322 ? -18.301 -6.439 29.383 1.00 94.19 322 VAL A O 1
ATOM 2505 N N . ALA A 1 323 ? -17.645 -4.838 27.947 1.00 94.06 323 ALA A N 1
ATOM 2506 C CA . ALA A 1 323 ? -18.571 -3.803 28.384 1.00 94.06 323 ALA A CA 1
ATOM 2507 C C . ALA A 1 323 ? -19.574 -3.513 27.262 1.00 94.06 323 ALA A C 1
ATOM 2509 O O . ALA A 1 323 ? -19.230 -2.931 26.232 1.00 94.06 323 ALA A O 1
ATOM 2510 N N . ALA A 1 324 ? -20.826 -3.919 27.465 1.00 92.50 324 ALA A N 1
ATOM 2511 C CA . ALA A 1 324 ? -21.895 -3.717 26.495 1.00 92.50 324 ALA A CA 1
ATOM 2512 C C . ALA A 1 324 ? -22.794 -2.546 26.908 1.00 92.50 324 ALA A C 1
ATOM 2514 O O . ALA A 1 324 ? -23.337 -2.498 28.023 1.00 92.50 324 ALA A O 1
ATOM 2515 N N . THR A 1 325 ? -22.980 -1.616 25.979 1.00 90.06 325 THR A N 1
ATOM 2516 C CA . THR A 1 325 ? -23.980 -0.549 26.065 1.00 90.06 325 THR A CA 1
ATOM 2517 C C . THR A 1 325 ? -25.242 -0.950 25.296 1.00 90.06 325 THR A C 1
ATOM 2519 O O . THR A 1 325 ? -25.335 -2.036 24.731 1.00 90.06 325 THR A O 1
ATOM 2522 N N . GLY A 1 326 ? -26.251 -0.077 25.260 1.00 79.44 326 GLY A N 1
ATOM 2523 C CA . GLY A 1 326 ? -27.429 -0.298 24.415 1.00 79.44 326 GLY A CA 1
ATOM 2524 C C . GLY A 1 326 ? -27.178 -0.160 22.905 1.00 79.44 326 GLY A C 1
ATOM 2525 O O . GLY A 1 326 ? -28.085 -0.474 22.140 1.00 79.44 326 GLY A O 1
ATOM 2526 N N . LYS A 1 327 ? -26.011 0.346 22.482 1.00 81.12 327 LYS A N 1
ATOM 2527 C CA . LYS A 1 327 ? -25.700 0.660 21.074 1.00 81.12 327 LYS A CA 1
ATOM 2528 C C . LYS A 1 327 ? -24.410 0.012 20.573 1.00 81.12 327 LYS A C 1
ATOM 2530 O O . LYS A 1 327 ? -24.338 -0.375 19.417 1.00 81.12 327 LYS A O 1
ATOM 2535 N N . GLU A 1 328 ? -23.414 -0.088 21.442 1.00 87.94 328 GLU A N 1
ATOM 2536 C CA . GLU A 1 328 ? -22.037 -0.456 21.114 1.00 87.94 328 GLU A CA 1
ATOM 2537 C C . GLU A 1 328 ? -21.452 -1.384 22.182 1.00 87.94 328 GLU A C 1
ATOM 2539 O O . GLU A 1 328 ? -21.840 -1.334 23.357 1.00 87.94 328 GLU A O 1
ATOM 2544 N N . THR A 1 329 ? -20.488 -2.208 21.778 1.00 92.31 329 THR A N 1
ATOM 2545 C CA . THR A 1 329 ? -19.726 -3.082 22.675 1.00 92.31 329 THR A CA 1
ATOM 2546 C C . THR A 1 329 ? -18.259 -2.680 22.648 1.00 92.31 329 THR A C 1
ATOM 2548 O O . THR A 1 329 ? -17.697 -2.435 21.579 1.00 92.31 329 THR A O 1
ATOM 2551 N N . VAL A 1 330 ? -17.641 -2.628 23.826 1.00 93.94 330 VAL A N 1
ATOM 2552 C CA . VAL A 1 330 ? -16.210 -2.380 23.985 1.00 93.94 330 VAL A CA 1
ATOM 2553 C C . VAL A 1 330 ? -15.586 -3.557 24.714 1.00 93.94 330 VAL A C 1
ATOM 2555 O O . VAL A 1 330 ? -16.024 -3.929 25.802 1.00 93.94 330 VAL A O 1
ATOM 2558 N N . VAL A 1 331 ? -14.566 -4.147 24.102 1.00 94.06 331 VAL A N 1
ATOM 2559 C CA . VAL A 1 331 ? -13.808 -5.270 24.650 1.00 94.06 331 VAL A CA 1
ATOM 2560 C C . VAL A 1 331 ? -12.393 -4.799 24.933 1.00 94.06 331 VAL A C 1
ATOM 2562 O O . VAL A 1 331 ? -11.716 -4.348 24.013 1.00 94.06 331 VAL A O 1
ATOM 2565 N N . PHE A 1 332 ? -11.927 -4.889 26.176 1.00 95.06 332 PHE A N 1
ATOM 2566 C CA . PHE A 1 332 ? -10.584 -4.421 26.506 1.00 95.06 332 PHE A CA 1
ATOM 2567 C C . PHE A 1 332 ? -9.886 -5.224 27.600 1.00 95.06 332 PHE A C 1
ATOM 2569 O O . PHE A 1 332 ? -10.541 -5.878 28.405 1.00 95.06 332 PHE A O 1
ATOM 2576 N N . SER A 1 333 ? -8.557 -5.169 27.654 1.00 94.81 333 SER A N 1
ATOM 2577 C CA . SER A 1 333 ? -7.764 -5.765 28.739 1.00 94.81 333 SER A CA 1
ATOM 2578 C C . SER A 1 333 ? -6.767 -4.766 29.331 1.00 94.81 333 SER A C 1
ATOM 2580 O O . SER A 1 333 ? -6.537 -3.690 28.777 1.00 94.81 333 SER A O 1
ATOM 2582 N N . GLY A 1 334 ? -6.166 -5.120 30.466 1.00 93.19 334 GLY A N 1
ATOM 2583 C CA . GLY A 1 334 ? -4.886 -4.549 30.884 1.00 93.19 334 GLY A CA 1
ATOM 2584 C C . GLY A 1 334 ? -3.720 -5.205 30.140 1.00 93.19 334 GLY A C 1
ATOM 2585 O O . GLY A 1 334 ? -3.925 -6.061 29.275 1.00 93.19 334 GLY A O 1
ATOM 2586 N N . ARG A 1 335 ? -2.496 -4.817 30.499 1.00 90.88 335 ARG A N 1
ATOM 2587 C CA . ARG A 1 335 ? -1.238 -5.403 30.007 1.00 90.88 335 ARG A CA 1
ATOM 2588 C C . ARG A 1 335 ? -1.056 -6.848 30.460 1.00 90.88 335 ARG A C 1
ATOM 2590 O O . ARG A 1 335 ? -0.398 -7.629 29.780 1.00 90.88 335 ARG A O 1
ATOM 2597 N N . ASP A 1 336 ? -1.634 -7.187 31.607 1.00 92.38 336 ASP A N 1
ATOM 2598 C CA . ASP A 1 336 ? -1.616 -8.524 32.182 1.00 92.38 336 ASP A CA 1
ATOM 2599 C C . ASP A 1 336 ? -2.949 -8.872 32.871 1.00 92.38 336 ASP A C 1
ATOM 2601 O O . ASP A 1 336 ? -3.859 -8.046 33.035 1.00 92.38 336 ASP A O 1
ATOM 2605 N N . THR A 1 337 ? -3.070 -10.127 33.302 1.00 92.81 337 THR A N 1
ATOM 2606 C CA . THR A 1 337 ? -4.248 -10.655 34.001 1.00 92.81 337 THR A CA 1
ATOM 2607 C C . THR A 1 337 ? -4.567 -9.914 35.301 1.00 92.81 337 THR A C 1
ATOM 2609 O O . THR A 1 337 ? -5.741 -9.752 35.644 1.00 92.81 337 THR A O 1
ATOM 2612 N N . GLN A 1 338 ? -3.556 -9.467 36.049 1.00 93.88 338 GLN A N 1
ATOM 2613 C CA . GLN A 1 338 ? -3.759 -8.792 37.331 1.00 93.88 338 GLN A CA 1
ATOM 2614 C C . GLN A 1 338 ? -4.321 -7.385 37.114 1.00 93.88 338 GLN A C 1
ATOM 2616 O O . GLN A 1 338 ? -5.297 -7.000 37.765 1.00 93.88 338 GLN A O 1
ATOM 2621 N N . GLU A 1 339 ? -3.747 -6.642 36.173 1.00 94.69 339 GLU A N 1
ATOM 2622 C CA . GLU A 1 339 ? -4.221 -5.324 35.771 1.00 94.69 339 GLU A CA 1
ATOM 2623 C C . GLU A 1 339 ? -5.632 -5.404 35.180 1.00 94.69 339 GLU A C 1
ATOM 2625 O O . GLU A 1 339 ? -6.506 -4.629 35.569 1.00 94.69 339 GLU A O 1
ATOM 2630 N N . THR A 1 340 ? -5.903 -6.408 34.342 1.00 95.56 340 THR A N 1
ATOM 2631 C CA . THR A 1 340 ? -7.243 -6.631 33.780 1.00 95.56 340 THR A CA 1
ATOM 2632 C C . THR A 1 340 ? -8.282 -6.853 34.884 1.00 95.56 340 THR A C 1
ATOM 2634 O O . THR A 1 340 ? -9.327 -6.204 34.902 1.00 95.56 340 THR A O 1
ATOM 2637 N N . ARG A 1 341 ? -7.997 -7.706 35.875 1.00 95.44 341 ARG A N 1
ATOM 2638 C CA . ARG A 1 341 ? -8.914 -7.920 37.010 1.00 95.44 341 ARG A CA 1
ATOM 2639 C C . ARG A 1 341 ? -9.124 -6.650 37.836 1.00 95.44 341 ARG A C 1
ATOM 2641 O O . ARG A 1 341 ? -10.242 -6.381 38.271 1.00 95.44 341 ARG A O 1
ATOM 2648 N N . ARG A 1 342 ? -8.079 -5.838 38.016 1.00 96.00 342 ARG A N 1
ATOM 2649 C CA . ARG A 1 342 ? -8.184 -4.538 38.694 1.00 96.00 342 ARG A CA 1
ATOM 2650 C C . ARG A 1 342 ? -9.087 -3.571 37.924 1.00 96.00 342 ARG A C 1
ATOM 2652 O O . ARG A 1 342 ? -9.928 -2.918 38.540 1.00 96.00 342 ARG A O 1
ATOM 2659 N N . PHE A 1 343 ? -8.939 -3.487 36.603 1.00 96.62 343 PHE A N 1
ATOM 2660 C CA . PHE A 1 343 ? -9.802 -2.665 35.752 1.00 96.62 343 PHE A CA 1
ATOM 2661 C C . PHE A 1 343 ? -11.256 -3.131 35.781 1.00 96.62 343 PHE A C 1
ATOM 2663 O O . PHE A 1 343 ? -12.153 -2.291 35.823 1.00 96.62 343 PHE A O 1
ATOM 2670 N N . TYR A 1 344 ? -11.500 -4.441 35.827 1.00 96.69 344 TYR A N 1
ATOM 2671 C CA . TYR A 1 344 ? -12.848 -4.994 35.931 1.00 96.69 344 TYR A CA 1
ATOM 2672 C C . TYR A 1 344 ? -13.566 -4.535 37.209 1.00 96.69 344 TYR A C 1
ATOM 2674 O O . TYR A 1 344 ? -14.695 -4.043 37.145 1.00 96.69 344 TYR A O 1
ATOM 2682 N N . GLU A 1 345 ? -12.901 -4.631 38.364 1.00 97.12 345 GLU A N 1
ATOM 2683 C CA . GLU A 1 345 ? -13.487 -4.185 39.635 1.00 97.12 345 GLU A CA 1
ATOM 2684 C C . GLU A 1 345 ? -13.683 -2.664 39.684 1.00 97.12 345 GLU A C 1
ATOM 2686 O O . GLU A 1 345 ? -14.741 -2.190 40.106 1.00 97.12 345 GLU A O 1
ATOM 2691 N N . LEU A 1 346 ? -12.720 -1.890 39.171 1.00 95.56 346 LEU A N 1
ATOM 2692 C CA . LEU A 1 346 ? -12.846 -0.434 39.086 1.00 95.56 346 LEU A CA 1
ATOM 2693 C C . LEU A 1 346 ? -14.015 -0.014 38.181 1.00 95.56 346 LEU A C 1
ATOM 2695 O O . LEU A 1 346 ? -14.766 0.901 38.523 1.00 95.56 346 LEU A O 1
ATOM 2699 N N . LEU A 1 347 ? -14.201 -0.692 37.045 1.00 96.19 347 LEU A N 1
ATOM 2700 C CA . LEU A 1 347 ? -15.308 -0.418 36.132 1.00 96.19 347 LEU A CA 1
ATOM 2701 C C . LEU A 1 347 ? -16.659 -0.696 36.796 1.00 96.19 347 LEU A C 1
ATOM 2703 O O . LEU A 1 347 ? -17.569 0.124 36.684 1.00 96.19 347 LEU A O 1
ATOM 2707 N N . LYS A 1 348 ? -16.786 -1.809 37.529 1.00 96.31 348 LYS A N 1
ATOM 2708 C CA . LYS A 1 348 ? -18.005 -2.130 38.288 1.00 96.31 348 LYS A CA 1
ATOM 2709 C C . LYS A 1 348 ? -18.347 -1.048 39.307 1.00 96.31 348 LYS A C 1
ATOM 2711 O O . LYS A 1 348 ? -19.497 -0.620 39.363 1.00 96.31 348 LYS A O 1
ATOM 2716 N N . GLU A 1 349 ? -17.360 -0.580 40.070 1.00 95.38 349 GLU A N 1
ATOM 2717 C CA . GLU A 1 349 ? -17.555 0.484 41.062 1.00 95.38 349 GLU A CA 1
ATOM 2718 C C . GLU A 1 349 ? -18.040 1.787 40.406 1.00 95.38 349 GLU A C 1
ATOM 2720 O O . GLU A 1 349 ? -18.989 2.414 40.878 1.00 95.38 349 GLU A O 1
ATOM 2725 N N . ARG A 1 350 ? -17.416 2.190 39.291 1.00 94.62 350 ARG A N 1
ATOM 2726 C CA . ARG A 1 350 ? -17.779 3.414 38.560 1.00 94.62 350 ARG A CA 1
ATOM 2727 C C . ARG A 1 350 ? -19.168 3.335 37.935 1.00 94.62 350 ARG A C 1
ATOM 2729 O O . ARG A 1 350 ? -19.905 4.314 37.988 1.00 94.62 350 ARG A O 1
ATOM 2736 N N . VAL A 1 351 ? -19.534 2.182 37.378 1.00 93.56 351 VAL A N 1
ATOM 2737 C CA . VAL A 1 351 ? -20.858 1.967 36.777 1.00 93.56 351 VAL A CA 1
ATOM 2738 C C . VAL A 1 351 ? -21.957 1.912 37.835 1.00 93.56 351 VAL A C 1
ATOM 2740 O O . VAL A 1 351 ? -23.040 2.429 37.580 1.00 93.56 351 VAL A O 1
ATOM 2743 N N . ALA A 1 352 ? -21.693 1.347 39.018 1.00 92.06 352 ALA A N 1
ATOM 2744 C CA . ALA A 1 352 ? -22.635 1.399 40.137 1.00 92.06 352 ALA A CA 1
ATOM 2745 C C . ALA A 1 352 ? -22.879 2.851 40.584 1.00 92.06 352 ALA A C 1
ATOM 2747 O O . ALA A 1 352 ? -24.014 3.313 40.563 1.00 92.06 352 ALA A O 1
ATOM 2748 N N . LYS A 1 353 ? -21.803 3.609 40.837 1.00 91.81 353 LYS A N 1
ATOM 2749 C CA . LYS A 1 353 ? -21.873 5.028 41.236 1.00 91.81 353 LYS A CA 1
ATOM 2750 C C . LYS A 1 353 ? -22.533 5.956 40.216 1.00 91.81 353 LYS A C 1
ATOM 2752 O O . LYS A 1 353 ? -22.944 7.043 40.586 1.00 91.81 353 LYS A O 1
ATOM 2757 N N . ALA A 1 354 ? -22.546 5.589 38.937 1.00 89.25 354 ALA A N 1
ATOM 2758 C CA . ALA A 1 354 ? -23.181 6.381 37.885 1.00 89.25 354 ALA A CA 1
ATOM 2759 C C . ALA A 1 354 ? -24.683 6.081 37.725 1.00 89.25 354 ALA A C 1
ATOM 2761 O O . ALA A 1 354 ? -25.356 6.770 36.958 1.00 89.25 354 ALA A O 1
ATOM 2762 N N . LYS A 1 355 ? -25.177 5.013 38.366 1.00 83.25 355 LYS A N 1
ATOM 2763 C CA . LYS A 1 355 ? -26.590 4.606 38.364 1.00 83.25 355 LYS A CA 1
ATOM 2764 C C . LYS A 1 355 ? -27.322 4.987 39.651 1.00 83.25 355 LYS A C 1
ATOM 2766 O O . LYS A 1 355 ? -28.549 5.066 39.607 1.00 83.25 355 LYS A O 1
ATOM 2771 N N . ASP A 1 356 ? -26.578 5.185 40.737 1.00 70.56 356 ASP A N 1
ATOM 2772 C CA . ASP A 1 356 ? -27.024 5.870 41.957 1.00 70.56 356 ASP A CA 1
ATOM 2773 C C . ASP A 1 356 ? -27.142 7.383 41.710 1.00 70.56 356 ASP A C 1
ATOM 2775 O O . ASP A 1 356 ? -28.111 7.988 42.228 1.00 70.56 356 ASP A O 1
#

Solvent-accessible surface area (backbone atoms only — not comparable to full-atom values): 18904 Å² total; per-residue (Å²): 93,74,69,58,47,70,73,41,47,68,59,54,52,51,47,52,53,55,37,41,45,51,37,56,45,57,76,74,52,73,87,62,79,39,76,64,60,44,47,39,39,30,45,52,47,32,53,49,48,50,51,50,54,52,49,50,50,53,48,55,56,68,40,72,43,52,73,52,44,44,68,70,58,51,52,51,52,53,50,52,51,42,50,52,52,40,49,54,38,51,53,53,48,41,48,51,74,65,50,88,69,58,64,67,45,52,53,50,37,52,50,17,52,49,41,31,54,48,16,71,43,30,60,70,53,44,83,48,77,80,71,71,78,80,48,77,45,19,64,46,38,72,66,43,27,52,50,30,22,41,53,29,12,51,39,29,30,54,26,17,53,53,29,41,56,27,54,78,46,84,72,69,64,32,58,54,50,32,54,50,34,51,51,47,26,53,52,49,31,54,48,53,22,48,54,49,34,72,77,52,71,62,69,96,80,52,73,82,62,51,75,68,43,51,52,48,35,54,52,51,50,51,53,51,53,51,49,52,49,49,50,50,49,49,51,49,47,54,64,71,68,54,53,71,48,84,44,80,54,97,64,31,41,36,40,50,36,82,67,24,68,64,50,75,48,49,31,68,52,54,75,48,75,44,82,41,53,58,85,37,81,89,61,44,86,46,52,77,74,48,56,42,78,57,97,56,37,35,33,21,35,29,36,38,94,85,71,42,68,29,38,36,39,36,34,64,95,20,41,32,34,42,41,31,37,94,88,49,38,40,36,33,37,30,92,38,54,68,51,20,53,52,51,51,54,52,50,52,54,50,32,51,65,53,73,109

Sequence (356 aa):
MKQQFLKYRKELAAETLVLLLPALAGFVLPASSSDFLRLEWQWLLPGFNLAVLWGTFLFCAAVPSLHRVSRKTATVLFRLLAASETAVCLILMAQDYGSSFSIMTLINGMTALLFLVIGNILPKIGMNSVIGIRTHWAMESEDAWNYTQRQGGRLMVLASLVMLICCFMPGWQPVVLYWSALLTAIAGSVWLSWDYARNHPAPKTSALLTPQEKKAEKTAAVITVSLLLMVALGIGALLALSEYQVDFRKDRLVLDANTAPDASVEYAQIRRIQLVEADDPEAAAGSKVIGYNGFGLEMGTFENSWFGRYHRYVHGGSPVIVAATGKETVVFSGRDTQETRRFYELLKERVAKAKD

Organism: NCBI:txid1702221

Foldseek 3Di:
DVVLCVVCVVLLVVLLVLLQVQLVVLVVDDDWPFPVLCCVLNPVLSVVLNCVLVVVSVLCVPQPQNVQQDPVLVSVVSVLSSVLSSQLSVLSVCVRVPDPDASVLSNLLSVLVSLLVLLVSQLRGFDALPDHDDDVLLQQDRVLVNQLSNVLSVLSNVLSVLSNVLSPDDDCVSVVSNVVSVVCSSVVSNVSSVVVCVVPPHDPPCPVADPSNVVSSVVVVVVVVVVVVVVVVVVVCCQVVWAWDWDDDQFWIKIGTPFEGIDIDGLQQFDDKDWAAAPDPLNDFAADRTTDDDPQWDFYWHADPNFGIATETERHPEIWMWTDGPPHIYIYADNHNVRRVVVRVVSVVSSVVSND

Mean predicted aligned error: 9.2 Å

Nearest PDB structures (foldseek):
  7mwr-assembly1_B  TM=2.177E-01  e=2.333E+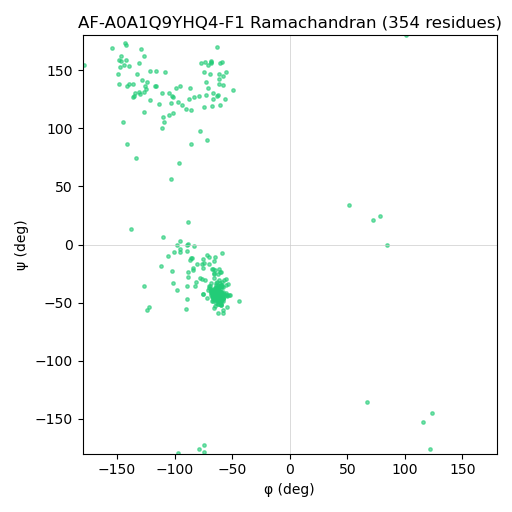00  synthetic construct
  6ixg-assembly2_B  TM=2.026E-01  e=4.477E+00  Homo sapiens

InterPro domains:
  IPR025962 SdpI/YhfL-like [PF13630] (124-186)

pLDDT: mean 87.05, std 8.1, range [52.72, 98.12]

Secondary structure (DSSP, 8-state):
-HHHHHHHHHHHHHHHHHHHHHHHHTTTSPPPS-HHHHHIIIIIHHHHHHHHHHHHHHHHHH-GGGGGS-HHHHHHHHHHHHHHHHHHHHHHHHHHTT--S-HHHHHHHHHHHHHHHHHHHGGGPPS-SSSS---TGGGS-HHHHHHHHHHHHHHHHHHHHHHHHHTTS-SSHHHHHHHHHHHHHHHHHHHHHHHHHHHSPPPTT---S-HHHHHHHHHHHHHHHHHHHHHHHHHHHHHHT--EEEEE-SSEEEEEESSS--EEEEGGGEEEEEEE-TT-TTTS--EEEEEEEETTEEEEEEEETTTEEEEEEEETTS-EEEEEESS-EEEE--SSHHHHHHHHHHHHHHHHHTT-